Protein AF-T1G377-F1 (afdb_monomer_lite)

InterPro domains:
  IPR001849 Pleckstrin homology domain [PF00169] (5-106)
  IPR001849 Pleckstrin homology domain [PS50003] (3-108)
  IPR001849 Pleckstrin homology domain [SM00233] (4-110)
  IPR002404 IRS-type PTB domain [PF02174] (134-214)
  IPR002404 IRS-type PTB domain [PS51064] (118-221)
  IPR002404 IRS-type PTB domain [SM00310] (121-216)
  IPR011993 PH-like domain superfamily [G3DSA:2.30.29.30] (1-105)
  IPR011993 PH-like domain superfamily [G3DSA:2.30.29.30] (110-243)
  IPR050996 Docking Protein Family (DOK) [PTHR21258] (7-215)

Radius of gyration: 27.52 Å; chains: 1; bounding box: 54×92×58 Å

Foldseek 3Di:
DFQWQDKDWWWFQDPVPRDTAIWIWTFGADDPVHHGWIWTGRYDVCVVVVHDTDIDHQQQWQEKDADDVVVPPQKIKTDRDPVDIGMIHDDDVVVSVVVLVSSLVRHDDVCVVRHVQDDDDVQKFWWFWDDDPLFPDTGIWIWGDDLFKIFTAHPVRHTRFIATLVQWPDWDDDDQKTKTFGDCPGPSGTDMIIIGHPCNVVNVVRSVVSVVVVVVVVVVVVVVVVVPPVVVPPVVVVVVPPPPPPDDDD

Sequence (250 aa):
MSDIVKQGYVKFQSKNLGIWKKRWLVLKMHSRRGPVRLEKYSDEVASLSSGKYRMIDLSKVENIYRLPDFEKKCAIHITVDCMQSVQFSVDSELECENWLKMIQGEIQGALINRVCVNIYSPDSFNVYLTKHPKLPTHGECTMEITDTEIRLLNHRDQEIVFWPINKLRKYGVERNMFTIEAGRSCVTGEGTFVFESEASDDIYSRVNNVIKSQALAKRNEVSLGVCNREFCHVLHILLCFVDHILVVVW

pLDDT: mean 80.03, std 18.46, range [36.97, 97.94]

Organism: Helobdella robusta (NCBI:txid6412)

Secondary structure (DSSP, 8-state):
---EEEEEEEEEE-TTT--EEEEEEEEE-SBTTBSSEEEEESSHHHHHTT---EEEE-TT--EEEEPPHHHHTTEEEEEEETTEEEEEE-SSHHHHHHHHHHHHHHS-TTTHHHHTTSS--TTEEEEEEPP-TTSS--EEEEEEE-SSEEEEE-TTS-EEEEEEGGGEEEEEEETTEEEEEE-TTSTT-SEEEEEE-TTHHHHHHHHHHHHHHHHHHHHHHHHHHHTTTSSTTTHHHHSSSSTTS-----

Structure (mmCIF, N/CA/C/O backbone):
data_AF-T1G377-F1
#
_entry.id   AF-T1G377-F1
#
loop_
_atom_site.group_PDB
_atom_site.id
_atom_site.type_symbol
_atom_site.label_atom_id
_atom_site.label_alt_id
_atom_site.label_comp_id
_atom_site.label_asym_id
_atom_site.label_entity_id
_atom_site.label_seq_id
_atom_site.pdbx_PDB_ins_code
_atom_site.Cartn_x
_atom_site.Cartn_y
_atom_site.Cartn_z
_atom_site.occupancy
_atom_site.B_iso_or_equiv
_atom_site.auth_seq_id
_atom_site.auth_comp_id
_atom_site.auth_asym_id
_atom_site.auth_atom_id
_atom_site.pdbx_PDB_model_num
ATOM 1 N N . MET A 1 1 ? 10.274 17.869 -27.637 1.00 59.34 1 MET A N 1
ATOM 2 C CA . MET A 1 1 ? 10.448 17.594 -26.195 1.00 59.34 1 MET A CA 1
ATOM 3 C C . MET A 1 1 ? 10.436 16.091 -25.990 1.00 59.34 1 MET A C 1
ATOM 5 O O . MET A 1 1 ? 9.686 15.415 -26.689 1.00 59.34 1 MET A O 1
ATOM 9 N N . SER A 1 2 ? 11.321 15.576 -25.138 1.00 83.69 2 SER A N 1
ATOM 10 C CA . SER A 1 2 ? 11.340 14.151 -24.785 1.00 83.69 2 SER A CA 1
ATOM 11 C C . SER A 1 2 ? 10.084 13.807 -23.985 1.00 83.69 2 SER A C 1
ATOM 13 O O . SER A 1 2 ? 9.673 14.612 -23.157 1.00 83.69 2 SER A O 1
ATOM 15 N N . ASP A 1 3 ? 9.479 12.644 -24.234 1.00 91.88 3 ASP A N 1
ATOM 16 C CA . ASP A 1 3 ? 8.371 12.108 -23.433 1.00 91.88 3 ASP A CA 1
ATOM 17 C C . ASP A 1 3 ? 8.855 11.225 -22.272 1.00 91.88 3 ASP A C 1
ATOM 19 O O . ASP A 1 3 ? 8.045 10.590 -21.611 1.00 91.88 3 ASP A O 1
ATOM 23 N N . ILE A 1 4 ? 10.166 11.172 -22.020 1.00 94.50 4 ILE A N 1
ATOM 24 C CA . ILE A 1 4 ? 10.769 10.380 -20.942 1.00 94.50 4 ILE A CA 1
ATOM 25 C C . ILE A 1 4 ? 10.677 11.139 -19.617 1.00 94.50 4 ILE A C 1
ATOM 27 O O . ILE A 1 4 ? 11.159 12.264 -19.512 1.00 94.50 4 ILE A O 1
ATOM 31 N N . VAL A 1 5 ? 10.115 10.476 -18.608 1.00 94.19 5 VAL A N 1
ATOM 32 C CA . VAL A 1 5 ? 9.927 10.989 -17.241 1.00 94.19 5 VAL A CA 1
ATOM 33 C C . VAL A 1 5 ? 11.010 10.452 -16.306 1.00 94.19 5 VAL A C 1
ATOM 35 O O . VAL A 1 5 ? 11.633 11.203 -15.561 1.00 94.19 5 VAL A O 1
ATOM 38 N N . LYS A 1 6 ? 11.272 9.141 -16.366 1.00 95.44 6 LYS A N 1
ATOM 39 C CA . LYS A 1 6 ? 12.340 8.475 -15.608 1.00 95.44 6 LYS A CA 1
ATOM 40 C C . LYS A 1 6 ? 12.855 7.278 -16.390 1.00 95.44 6 LYS A C 1
ATOM 42 O O . LYS A 1 6 ? 12.100 6.618 -17.098 1.00 95.44 6 LYS A O 1
ATOM 47 N N . GLN A 1 7 ? 14.136 6.973 -16.246 1.00 97.00 7 GLN A N 1
ATOM 48 C CA . GLN A 1 7 ? 14.727 5.760 -16.794 1.00 97.00 7 GLN A CA 1
ATOM 49 C C . GLN A 1 7 ? 15.842 5.249 -15.893 1.00 97.00 7 GLN A C 1
ATOM 51 O O . GLN A 1 7 ? 16.450 6.023 -15.155 1.00 97.00 7 GLN A O 1
ATOM 56 N N . GLY A 1 8 ? 16.097 3.947 -15.940 1.00 97.06 8 GLY A N 1
ATOM 57 C CA . GLY A 1 8 ? 17.166 3.347 -15.159 1.00 97.06 8 GLY A CA 1
ATOM 58 C C . GLY A 1 8 ? 17.139 1.829 -15.168 1.00 97.06 8 GLY A C 1
ATOM 59 O O . GLY A 1 8 ? 16.226 1.187 -15.698 1.00 97.06 8 GLY A O 1
ATOM 60 N N . TYR A 1 9 ? 18.162 1.247 -14.550 1.00 97.50 9 TYR A N 1
ATOM 61 C CA . TYR A 1 9 ? 18.224 -0.191 -14.363 1.00 97.50 9 TYR A CA 1
ATOM 62 C C . TYR A 1 9 ? 17.328 -0.649 -13.217 1.00 97.50 9 TYR A C 1
ATOM 64 O O . TYR A 1 9 ? 17.387 -0.127 -12.110 1.00 97.50 9 TYR A O 1
ATOM 72 N N . VAL A 1 10 ? 16.564 -1.703 -13.485 1.00 97.12 10 VAL A N 1
ATOM 73 C CA . VAL A 1 10 ? 15.760 -2.429 -12.498 1.00 97.12 10 VAL A CA 1
ATOM 74 C C . VAL A 1 10 ? 15.925 -3.931 -12.720 1.00 97.12 10 VAL A C 1
ATOM 76 O O . VAL A 1 10 ? 16.482 -4.373 -13.731 1.00 97.12 10 VAL A O 1
ATOM 79 N N . LYS A 1 11 ? 15.431 -4.757 -11.801 1.00 95.56 11 LYS A N 1
ATOM 80 C CA . LYS A 1 11 ? 15.456 -6.218 -11.929 1.00 95.56 11 LYS A CA 1
ATOM 81 C C . LYS A 1 11 ? 14.040 -6.740 -12.102 1.00 95.56 11 LYS A C 1
ATOM 83 O O . LYS A 1 11 ? 13.153 -6.403 -11.334 1.00 95.56 11 LYS A O 1
ATOM 88 N N . PHE A 1 12 ? 13.840 -7.611 -13.082 1.00 93.56 12 PHE A N 1
ATOM 89 C CA . PHE A 1 12 ? 12.579 -8.327 -13.272 1.00 93.56 12 PHE A CA 1
ATOM 90 C C . PHE A 1 12 ? 12.783 -9.813 -13.044 1.00 93.56 12 PHE A C 1
ATOM 92 O O . PHE A 1 12 ? 13.764 -10.378 -13.536 1.00 93.56 12 PHE A O 1
ATOM 99 N N . GLN A 1 13 ? 11.819 -10.461 -12.403 1.00 86.75 13 GLN A N 1
ATOM 100 C CA . GLN A 1 13 ? 11.817 -11.910 -12.299 1.00 86.75 13 GLN A CA 1
ATOM 101 C C . GLN A 1 13 ? 11.459 -12.554 -13.645 1.00 86.75 13 GLN A C 1
ATOM 103 O O . GLN A 1 13 ? 10.534 -12.140 -14.351 1.00 86.75 13 GLN A O 1
ATOM 108 N N . SER A 1 14 ? 12.228 -13.562 -14.041 1.00 79.00 14 SER A N 1
ATOM 109 C CA . SER A 1 14 ? 11.916 -14.390 -15.200 1.00 79.00 14 SER A CA 1
ATOM 110 C C . SER A 1 14 ? 10.804 -15.373 -14.845 1.00 79.00 14 SER A C 1
ATOM 112 O O . SER A 1 14 ? 10.988 -16.187 -13.949 1.00 79.00 14 SER A O 1
ATOM 114 N N . LYS A 1 15 ? 9.694 -15.358 -15.595 1.00 69.94 15 LYS A N 1
ATOM 115 C CA . LYS A 1 15 ? 8.584 -16.308 -15.395 1.00 69.94 15 LYS A CA 1
ATOM 116 C C . LYS A 1 15 ? 9.008 -17.775 -15.545 1.00 69.94 15 LYS A C 1
ATOM 118 O O . LYS A 1 15 ? 8.478 -18.629 -14.857 1.00 69.94 15 LYS A O 1
ATOM 123 N N . ASN A 1 16 ? 9.982 -18.050 -16.415 1.00 67.50 16 ASN A N 1
ATOM 124 C CA . ASN A 1 16 ? 10.391 -19.422 -16.737 1.00 67.50 16 ASN A CA 1
ATOM 125 C C . ASN A 1 16 ? 11.501 -19.946 -15.821 1.00 67.50 16 ASN A C 1
ATOM 127 O O . ASN A 1 16 ? 11.658 -21.150 -15.685 1.00 67.50 16 ASN A O 1
ATOM 131 N N . LEU A 1 17 ? 12.317 -19.049 -15.257 1.00 72.00 17 LEU A N 1
ATOM 132 C CA . LEU A 1 17 ? 13.528 -19.425 -14.520 1.00 72.00 17 LEU A CA 1
ATOM 133 C C . LEU A 1 17 ? 13.499 -18.995 -13.050 1.00 72.00 17 LEU A C 1
ATOM 135 O O . LEU A 1 17 ? 14.415 -19.332 -12.316 1.00 72.00 17 LEU A O 1
ATOM 139 N N . GLY A 1 18 ? 12.544 -18.162 -12.627 1.00 73.94 18 GLY A N 1
ATOM 140 C CA . GLY A 1 18 ? 12.503 -17.578 -11.278 1.00 73.94 18 GLY A CA 1
ATOM 141 C C . GLY A 1 18 ? 13.632 -16.582 -10.966 1.00 73.94 18 GLY A C 1
ATOM 142 O O . GLY A 1 18 ? 13.601 -15.919 -9.932 1.00 73.94 18 GLY A O 1
ATOM 143 N N . ILE A 1 19 ? 14.613 -16.428 -11.863 1.00 83.44 19 ILE A N 1
ATOM 144 C CA . ILE A 1 19 ? 15.794 -15.578 -11.676 1.00 83.44 19 ILE A CA 1
ATOM 145 C C . ILE A 1 19 ? 15.467 -14.111 -11.961 1.00 83.44 19 ILE A C 1
ATOM 147 O O . ILE A 1 19 ? 14.854 -13.774 -12.979 1.00 83.44 19 ILE A O 1
ATOM 151 N N . TRP A 1 20 ? 15.971 -13.229 -11.101 1.00 86.81 20 TRP A N 1
ATOM 152 C CA . TRP A 1 20 ? 15.923 -11.781 -11.267 1.00 86.81 20 TRP A CA 1
ATOM 153 C C . TRP A 1 20 ? 16.990 -11.307 -12.253 1.00 86.81 20 TRP A C 1
ATOM 155 O O . TRP A 1 20 ? 18.186 -11.460 -12.017 1.00 86.81 20 TRP A O 1
ATOM 165 N N . LYS A 1 21 ? 16.566 -10.713 -13.370 1.00 92.19 21 LYS A N 1
ATOM 166 C CA . LYS A 1 21 ? 17.460 -10.210 -14.420 1.00 92.19 21 LYS A CA 1
ATOM 167 C C . LYS A 1 21 ? 17.397 -8.692 -14.511 1.00 92.19 21 LYS A C 1
ATOM 169 O O . LYS A 1 21 ? 16.309 -8.120 -14.590 1.00 92.19 21 LYS A O 1
ATOM 174 N N . LYS A 1 22 ? 18.575 -8.066 -14.560 1.00 95.25 22 LYS A N 1
ATOM 175 C CA . LYS A 1 22 ? 18.747 -6.625 -14.772 1.00 95.25 22 LYS A CA 1
ATOM 176 C C . LYS A 1 22 ? 18.246 -6.232 -16.167 1.00 95.25 22 LYS A C 1
ATOM 178 O O . LYS A 1 22 ? 18.527 -6.931 -17.142 1.00 95.25 22 LYS A O 1
ATOM 183 N N . ARG A 1 23 ? 17.450 -5.171 -16.250 1.00 96.31 23 ARG A N 1
ATOM 184 C CA . ARG A 1 23 ? 16.818 -4.648 -17.470 1.00 96.31 23 ARG A CA 1
ATOM 185 C C . ARG A 1 23 ? 16.744 -3.131 -17.386 1.00 96.31 23 ARG A C 1
ATOM 187 O O . ARG A 1 23 ? 16.692 -2.590 -16.284 1.00 96.31 23 ARG A O 1
ATOM 194 N N . TRP A 1 24 ? 16.721 -2.474 -18.537 1.00 97.31 24 TRP A N 1
ATOM 195 C CA . TRP A 1 24 ? 16.529 -1.030 -18.608 1.00 97.31 24 TRP A CA 1
ATOM 196 C C . TRP A 1 24 ? 15.041 -0.717 -18.728 1.00 97.31 24 TRP A C 1
ATOM 198 O O . TRP A 1 24 ? 14.357 -1.257 -19.602 1.00 97.31 24 TRP A O 1
ATOM 208 N N . LEU A 1 25 ? 14.531 0.096 -17.811 1.00 97.69 25 LEU A N 1
ATOM 209 C CA . LEU A 1 25 ? 13.131 0.494 -17.756 1.00 97.69 25 LEU A CA 1
ATOM 210 C C . LEU A 1 25 ? 13.026 1.987 -18.040 1.00 97.69 25 LEU A C 1
ATOM 212 O O . LEU A 1 25 ? 13.795 2.771 -17.487 1.00 97.69 25 LEU A O 1
ATOM 216 N N . VAL A 1 26 ? 12.067 2.370 -18.877 1.00 97.12 26 VAL A N 1
ATOM 217 C CA . VAL A 1 26 ? 11.798 3.766 -19.235 1.00 97.12 26 VAL A CA 1
ATOM 218 C C . VAL A 1 26 ? 10.329 4.066 -18.964 1.00 97.12 26 VAL A C 1
ATOM 220 O O . VAL A 1 26 ? 9.455 3.432 -19.547 1.00 97.12 26 VAL A O 1
ATOM 223 N N . LEU A 1 27 ? 10.059 5.032 -18.091 1.00 95.94 27 LEU A N 1
ATOM 224 C CA . LEU A 1 27 ? 8.744 5.630 -17.884 1.00 95.94 27 LEU A CA 1
ATOM 225 C C . LEU A 1 27 ? 8.569 6.797 -18.848 1.00 95.94 27 LEU A C 1
ATOM 227 O O . LEU A 1 27 ? 9.402 7.709 -18.882 1.00 95.94 27 LEU A O 1
ATOM 231 N N . LYS A 1 28 ? 7.473 6.772 -19.603 1.00 94.31 28 LYS A N 1
ATOM 232 C CA . LYS A 1 28 ? 7.095 7.850 -20.512 1.00 94.31 28 LYS A CA 1
ATOM 233 C C . LYS A 1 28 ? 5.743 8.436 -20.147 1.00 94.31 28 LYS A C 1
ATOM 235 O O . LYS A 1 28 ? 4.817 7.682 -19.851 1.00 94.31 28 LYS A O 1
ATOM 240 N N . MET A 1 29 ? 5.653 9.760 -20.224 1.00 91.19 29 MET A N 1
ATOM 241 C CA . MET A 1 29 ? 4.411 10.513 -20.067 1.00 91.19 29 MET A CA 1
ATOM 242 C C . MET A 1 29 ? 3.522 10.375 -21.300 1.00 91.19 29 MET A C 1
ATOM 244 O O . MET A 1 29 ? 3.965 9.957 -22.378 1.00 91.19 29 MET A O 1
ATOM 248 N N . HIS A 1 30 ? 2.260 10.776 -21.149 1.00 89.38 30 HIS A N 1
ATOM 249 C CA . HIS A 1 30 ? 1.349 10.892 -22.277 1.00 89.38 30 HIS A CA 1
ATOM 250 C C . HIS A 1 30 ? 1.926 11.851 -23.324 1.00 89.38 30 HIS A C 1
ATOM 252 O O . HIS A 1 30 ? 2.303 12.985 -23.026 1.00 89.38 30 HIS A O 1
ATOM 258 N N . SER A 1 31 ? 1.998 11.401 -24.573 1.00 90.62 31 SER A N 1
ATOM 259 C CA . SER A 1 31 ? 2.537 12.193 -25.672 1.00 90.62 31 SER A CA 1
ATOM 260 C C . SER A 1 31 ? 1.893 11.797 -26.998 1.00 90.62 31 SER A C 1
ATOM 262 O O . SER A 1 31 ? 1.154 10.821 -27.101 1.00 90.62 31 SER A O 1
ATOM 264 N N . ARG A 1 32 ? 2.241 12.505 -28.079 1.00 88.81 32 ARG A N 1
ATOM 265 C CA . ARG A 1 32 ? 1.825 12.117 -29.441 1.00 88.81 32 ARG A CA 1
ATOM 266 C C . ARG A 1 32 ? 2.319 10.725 -29.856 1.00 88.81 32 ARG A C 1
ATOM 268 O O . ARG A 1 32 ? 1.814 10.172 -30.824 1.00 88.81 32 ARG A O 1
ATOM 275 N N . ARG A 1 33 ? 3.327 10.181 -29.165 1.00 88.25 33 ARG A N 1
ATOM 276 C CA . ARG A 1 33 ? 3.892 8.849 -29.426 1.00 88.25 33 ARG A CA 1
ATOM 277 C C . ARG A 1 33 ? 3.161 7.738 -28.675 1.00 88.25 33 ARG A C 1
ATOM 279 O O . ARG A 1 33 ? 3.475 6.574 -28.899 1.00 88.25 33 ARG A O 1
ATOM 286 N N . GLY A 1 34 ? 2.225 8.078 -27.789 1.00 89.94 34 GLY A N 1
ATOM 287 C CA . GLY A 1 34 ? 1.409 7.100 -27.083 1.00 89.94 34 GLY A CA 1
ATOM 288 C C . GLY A 1 34 ? 1.034 7.505 -25.657 1.00 89.94 34 GLY A C 1
ATOM 289 O O . GLY A 1 34 ? 1.402 8.586 -25.188 1.00 89.94 34 GLY A O 1
ATOM 290 N N . PRO A 1 35 ? 0.320 6.613 -24.953 1.00 90.94 35 PRO A N 1
ATOM 291 C CA . PRO A 1 35 ? -0.110 6.832 -23.578 1.00 90.94 35 PRO A CA 1
ATOM 292 C C . PRO A 1 35 ? 1.055 6.824 -22.582 1.00 90.94 35 PRO A C 1
ATOM 294 O O . PRO A 1 35 ? 2.193 6.489 -22.937 1.00 90.94 35 PRO A O 1
ATOM 297 N N . VAL A 1 36 ? 0.735 7.134 -21.321 1.00 91.56 36 VAL A N 1
ATOM 298 C CA . VAL A 1 36 ? 1.630 6.890 -20.184 1.00 91.56 36 VAL A CA 1
ATOM 299 C C . VAL A 1 36 ? 1.967 5.402 -20.147 1.00 91.56 36 VAL A C 1
ATOM 301 O O . VAL A 1 36 ? 1.073 4.555 -20.176 1.00 91.56 36 VAL A O 1
ATOM 304 N N . ARG A 1 37 ? 3.256 5.060 -20.136 1.00 93.50 37 ARG A N 1
ATOM 305 C CA . ARG A 1 37 ? 3.690 3.664 -20.292 1.00 93.50 37 ARG A CA 1
ATOM 306 C C . ARG A 1 37 ? 5.069 3.405 -19.712 1.00 93.50 37 ARG A C 1
ATOM 308 O O . ARG A 1 37 ? 5.917 4.298 -19.678 1.00 93.50 37 ARG A O 1
ATOM 315 N N . LEU A 1 38 ? 5.312 2.147 -19.353 1.00 95.44 38 LEU A N 1
ATOM 316 C CA . LEU A 1 38 ? 6.654 1.626 -19.105 1.00 95.44 38 LEU A CA 1
ATOM 317 C C . LEU A 1 38 ? 7.142 0.842 -20.324 1.00 95.44 38 LEU A C 1
ATOM 319 O O . LEU A 1 38 ? 6.469 -0.064 -20.821 1.00 95.44 38 LEU A O 1
ATOM 323 N N . GLU A 1 39 ? 8.347 1.153 -20.778 1.00 95.81 39 GLU A N 1
ATOM 324 C CA . GLU A 1 39 ? 9.044 0.433 -21.838 1.00 95.81 39 GLU A CA 1
ATOM 325 C C . GLU A 1 39 ? 10.217 -0.341 -21.229 1.00 95.81 39 GLU A C 1
ATOM 327 O O . GLU A 1 39 ? 11.131 0.234 -20.635 1.00 95.81 39 GLU A O 1
ATOM 332 N N . LYS A 1 40 ? 10.182 -1.670 -21.355 1.00 95.50 40 LYS A N 1
ATOM 333 C CA . LYS A 1 40 ? 11.209 -2.574 -20.829 1.00 95.50 40 LYS A CA 1
ATOM 334 C C . LYS A 1 40 ? 12.126 -3.060 -21.948 1.00 95.50 40 LYS A C 1
ATOM 336 O O . LYS A 1 40 ? 11.704 -3.864 -22.785 1.00 95.50 40 LYS A O 1
ATOM 341 N N . TYR A 1 41 ? 13.386 -2.653 -21.881 1.00 96.00 41 TYR A N 1
ATOM 342 C CA . TYR A 1 41 ? 14.461 -3.020 -22.801 1.00 96.00 41 TYR A CA 1
ATOM 343 C C . TYR A 1 41 ? 15.394 -4.072 -22.182 1.00 96.00 41 TYR A C 1
ATOM 345 O O . TYR A 1 41 ? 15.377 -4.314 -20.968 1.00 96.00 41 TYR A O 1
ATOM 353 N N . SER A 1 42 ? 16.213 -4.731 -23.009 1.00 93.69 42 SER A N 1
ATOM 354 C CA . SER A 1 42 ? 17.272 -5.629 -22.521 1.00 93.69 42 SER A CA 1
ATOM 355 C C . SER A 1 42 ? 18.305 -4.872 -21.684 1.00 93.69 42 SER A C 1
ATOM 357 O O . SER A 1 42 ? 18.687 -5.350 -20.615 1.00 93.69 42 SER A O 1
ATOM 359 N N . ASP A 1 43 ? 18.680 -3.684 -22.148 1.00 94.88 43 ASP A N 1
ATOM 360 C CA . ASP A 1 43 ? 19.740 -2.818 -21.640 1.00 94.88 43 ASP A CA 1
ATOM 361 C C . ASP A 1 43 ? 19.538 -1.380 -22.160 1.00 94.88 43 ASP A C 1
ATOM 363 O O . ASP A 1 43 ? 18.593 -1.091 -22.900 1.00 94.88 43 ASP A O 1
ATOM 367 N N . GLU A 1 44 ? 20.408 -0.470 -21.730 1.00 95.94 44 GLU A N 1
ATOM 368 C CA . GLU A 1 44 ? 20.363 0.948 -22.093 1.00 95.94 44 GLU A CA 1
ATOM 369 C C . GLU A 1 44 ? 20.626 1.189 -23.588 1.00 95.94 44 GLU A C 1
ATOM 371 O O . GLU A 1 44 ? 19.931 1.992 -24.214 1.00 95.94 44 GLU A O 1
ATOM 376 N N . VAL A 1 45 ? 21.557 0.448 -24.197 1.00 93.56 45 VAL A N 1
ATOM 377 C CA . VAL A 1 45 ? 21.922 0.596 -25.618 1.00 93.56 45 VAL A CA 1
ATOM 378 C C . VAL A 1 45 ? 20.737 0.250 -26.521 1.00 93.56 45 VAL A C 1
ATOM 380 O O . VAL A 1 45 ? 20.453 0.955 -27.495 1.00 93.56 45 VAL A O 1
ATOM 383 N N . ALA A 1 46 ? 19.984 -0.790 -26.164 1.00 92.38 46 ALA A N 1
ATOM 384 C CA . ALA A 1 46 ? 18.745 -1.157 -26.838 1.00 92.38 46 ALA A CA 1
ATOM 385 C C . ALA A 1 46 ? 17.684 -0.046 -26.759 1.00 92.38 46 ALA A C 1
ATOM 387 O O . ALA A 1 46 ? 16.897 0.103 -27.689 1.00 92.38 46 ALA A O 1
ATOM 388 N N . SER A 1 47 ? 17.664 0.759 -25.692 1.00 91.00 47 SER A N 1
ATOM 389 C CA . SER A 1 47 ? 16.725 1.885 -25.582 1.00 91.00 47 SER A CA 1
ATOM 390 C C . SER A 1 47 ? 17.099 3.062 -26.486 1.00 91.00 47 SER A C 1
ATOM 392 O O . SER A 1 47 ? 16.226 3.666 -27.108 1.00 91.00 47 SER A O 1
ATOM 394 N N . LEU A 1 48 ? 18.398 3.337 -26.633 1.00 88.81 48 LEU A N 1
ATOM 395 C CA . LEU A 1 48 ? 18.916 4.424 -27.470 1.00 88.81 48 LEU A CA 1
ATOM 396 C C . LEU A 1 48 ? 18.761 4.126 -28.965 1.00 88.81 48 LEU A C 1
ATOM 398 O O . LEU A 1 48 ? 18.469 5.017 -29.758 1.00 88.81 48 LEU A O 1
ATOM 402 N N . SER A 1 49 ? 18.914 2.858 -29.343 1.00 88.19 49 SER A N 1
ATOM 403 C CA . SER A 1 49 ? 18.779 2.383 -30.725 1.00 88.19 49 SER A CA 1
ATOM 404 C C . SER A 1 49 ? 17.330 2.127 -31.159 1.00 88.19 49 SER A C 1
ATOM 406 O O . SER A 1 49 ? 17.106 1.621 -32.255 1.00 88.19 49 SER A O 1
ATOM 408 N N . SER A 1 50 ? 16.334 2.474 -30.329 1.00 78.69 50 SER A N 1
ATOM 409 C CA . SER A 1 50 ? 14.919 2.127 -30.561 1.00 78.69 50 SER A CA 1
ATOM 410 C C . SER A 1 50 ? 14.705 0.622 -30.796 1.00 78.69 50 SER A C 1
ATOM 412 O O . SER A 1 50 ? 13.881 0.210 -31.613 1.00 78.69 50 SER A O 1
ATOM 414 N N . GLY A 1 51 ? 15.471 -0.209 -30.085 1.00 79.19 51 GLY A N 1
ATOM 415 C CA . GLY A 1 51 ? 15.391 -1.662 -30.142 1.00 79.19 51 GLY A CA 1
ATOM 416 C C . GLY A 1 51 ? 14.058 -2.213 -29.625 1.00 79.19 51 GLY A C 1
ATOM 417 O O . GLY A 1 51 ? 13.213 -1.501 -29.082 1.00 79.19 51 GLY A O 1
ATOM 418 N N . LYS A 1 52 ? 13.854 -3.527 -29.779 1.00 89.12 52 LYS A N 1
ATOM 419 C CA . LYS A 1 52 ? 12.619 -4.196 -29.343 1.00 89.12 52 LYS A CA 1
ATOM 420 C C . LYS A 1 52 ? 12.441 -4.080 -27.825 1.00 89.12 52 LYS A C 1
ATOM 422 O O . LYS A 1 52 ? 13.302 -4.509 -27.059 1.00 89.12 52 LYS A O 1
ATOM 427 N N . TYR A 1 53 ? 11.276 -3.602 -27.400 1.00 92.06 53 TYR A N 1
ATOM 428 C CA . TYR A 1 53 ? 10.890 -3.518 -25.993 1.00 92.06 53 TYR A CA 1
ATOM 429 C C . TYR A 1 53 ? 9.552 -4.204 -25.729 1.00 92.06 53 TYR A C 1
ATOM 431 O O . TYR A 1 53 ? 8.766 -4.470 -26.639 1.00 92.06 53 TYR A O 1
ATOM 439 N N . ARG A 1 54 ? 9.289 -4.493 -24.452 1.00 91.75 54 ARG A N 1
ATOM 440 C CA . ARG A 1 54 ? 7.948 -4.846 -23.974 1.00 91.75 54 ARG A CA 1
ATOM 441 C C . ARG A 1 54 ? 7.289 -3.599 -23.397 1.00 91.75 54 ARG A C 1
ATOM 443 O O . ARG A 1 54 ? 7.846 -2.998 -22.480 1.00 91.75 54 ARG A O 1
ATOM 450 N N . MET A 1 55 ? 6.119 -3.244 -23.918 1.00 92.00 55 MET A N 1
ATOM 451 C CA . MET A 1 55 ? 5.299 -2.145 -23.410 1.00 92.00 55 MET A CA 1
ATOM 452 C C . MET A 1 55 ? 4.402 -2.627 -22.265 1.00 92.00 55 MET A C 1
ATOM 454 O O . MET A 1 55 ? 3.854 -3.730 -22.319 1.00 92.00 55 MET A O 1
ATOM 458 N N . ILE A 1 56 ? 4.249 -1.790 -21.246 1.00 91.12 56 ILE A N 1
ATOM 459 C CA . ILE A 1 56 ? 3.229 -1.899 -20.204 1.00 91.12 56 ILE A CA 1
ATOM 460 C C . ILE A 1 56 ? 2.457 -0.580 -20.242 1.00 91.12 56 ILE A C 1
ATOM 462 O O . ILE A 1 56 ? 3.014 0.466 -19.909 1.00 91.12 56 ILE A O 1
ATOM 466 N N . ASP A 1 57 ? 1.215 -0.632 -20.711 1.00 89.88 57 ASP A N 1
ATOM 467 C CA . ASP A 1 57 ? 0.333 0.533 -20.774 1.00 89.88 57 ASP A CA 1
ATOM 468 C C . ASP A 1 57 ? -0.151 0.880 -19.363 1.00 89.88 57 ASP A C 1
ATOM 470 O O . ASP A 1 57 ? -0.756 0.042 -18.697 1.00 89.88 57 ASP A O 1
ATOM 474 N N . LEU A 1 58 ? 0.146 2.093 -18.894 1.00 88.56 58 LEU A N 1
ATOM 475 C CA . LEU A 1 58 ? -0.243 2.534 -17.556 1.00 88.56 58 LEU A CA 1
ATOM 476 C C . LEU A 1 58 ? -1.612 3.233 -17.532 1.00 88.56 58 LEU A C 1
ATOM 478 O O . LEU A 1 58 ? -2.087 3.593 -16.460 1.00 88.56 58 LEU A O 1
ATOM 482 N N . SER A 1 59 ? -2.283 3.387 -18.679 1.00 82.62 59 SER A N 1
ATOM 483 C CA . SER A 1 59 ? -3.591 4.062 -18.765 1.00 82.62 59 SER A CA 1
ATOM 484 C C . SER A 1 59 ? -4.715 3.319 -18.043 1.00 82.62 59 SER A C 1
ATOM 486 O O . SER A 1 59 ? -5.753 3.911 -17.761 1.00 82.62 59 SER A O 1
ATOM 488 N N . LYS A 1 60 ? -4.537 2.018 -17.789 1.00 77.62 60 LYS A N 1
ATOM 489 C CA . LYS A 1 60 ? -5.553 1.152 -17.177 1.00 77.62 60 LYS A CA 1
ATOM 490 C C . LYS A 1 60 ? -5.249 0.755 -15.740 1.00 77.62 60 LYS A C 1
ATOM 492 O O . LYS A 1 60 ? -6.072 0.069 -15.156 1.00 77.62 60 LYS A O 1
ATOM 497 N N . VAL A 1 61 ? -4.114 1.199 -15.191 1.00 82.44 61 VAL A N 1
ATOM 498 C CA . VAL A 1 61 ? -3.611 0.755 -13.885 1.00 82.44 61 VAL A CA 1
ATOM 499 C C . VAL A 1 61 ? -4.703 0.753 -12.829 1.00 82.44 61 VAL A C 1
ATOM 501 O O . VAL A 1 61 ? -5.309 1.780 -12.541 1.00 82.44 61 VAL A O 1
ATOM 504 N N . GLU A 1 62 ? -4.913 -0.419 -12.243 1.00 76.75 62 GLU A N 1
ATOM 505 C CA . GLU A 1 62 ? -5.837 -0.619 -11.137 1.00 76.75 62 GLU A CA 1
ATOM 506 C C . GLU A 1 62 ? -5.142 -0.318 -9.807 1.00 76.75 62 GLU A C 1
ATOM 508 O O . GLU A 1 62 ? -5.722 0.352 -8.954 1.00 76.75 62 GLU A O 1
ATOM 513 N N . ASN A 1 63 ? -3.895 -0.781 -9.641 1.00 73.44 63 ASN A N 1
ATOM 514 C CA . ASN A 1 63 ? -3.133 -0.601 -8.407 1.00 73.44 63 ASN A CA 1
ATOM 515 C C . ASN A 1 63 ? -1.610 -0.547 -8.649 1.00 73.44 63 ASN A C 1
ATOM 517 O O . ASN A 1 63 ? -1.094 -1.196 -9.560 1.00 73.44 63 ASN A O 1
ATOM 521 N N . ILE A 1 64 ? -0.871 0.190 -7.816 1.00 81.81 64 ILE A N 1
ATOM 522 C CA . ILE A 1 64 ? 0.597 0.139 -7.740 1.00 81.81 64 ILE A CA 1
ATOM 523 C C . ILE A 1 64 ? 1.051 0.328 -6.298 1.00 81.81 64 ILE A C 1
ATOM 525 O O . ILE A 1 64 ? 0.712 1.314 -5.655 1.00 81.81 64 ILE A O 1
ATOM 529 N N . TYR A 1 65 ? 1.875 -0.598 -5.820 1.00 72.75 65 TYR A N 1
ATOM 530 C CA . TYR A 1 65 ? 2.332 -0.640 -4.438 1.00 72.75 65 TYR A CA 1
ATOM 531 C C . TYR A 1 65 ? 3.763 -1.180 -4.356 1.00 72.75 65 TYR A C 1
ATOM 533 O O . TYR A 1 65 ? 4.260 -1.853 -5.265 1.00 72.75 65 TYR A O 1
ATOM 541 N N . ARG A 1 66 ? 4.463 -0.857 -3.265 1.00 78.69 66 ARG A N 1
ATOM 542 C CA . ARG A 1 66 ? 5.713 -1.544 -2.901 1.00 78.69 66 ARG A CA 1
ATOM 543 C C . ARG A 1 66 ? 5.375 -2.994 -2.544 1.00 78.69 66 ARG A C 1
ATOM 545 O O . ARG A 1 66 ? 4.262 -3.240 -2.136 1.00 78.69 66 ARG A O 1
ATOM 552 N N . LEU A 1 67 ? 6.272 -3.956 -2.702 1.00 73.44 67 LEU A N 1
ATOM 553 C CA . LEU A 1 67 ? 6.071 -5.314 -2.191 1.00 73.44 67 LEU A CA 1
ATOM 554 C C . LEU A 1 67 ? 6.669 -5.471 -0.796 1.00 73.44 67 LEU A C 1
ATOM 556 O O . LEU A 1 67 ? 7.637 -4.771 -0.476 1.00 73.44 67 LEU A O 1
ATOM 560 N N . PRO A 1 68 ? 6.160 -6.426 -0.001 1.00 63.91 68 PRO A N 1
ATOM 561 C CA . PRO A 1 68 ? 6.732 -6.709 1.298 1.00 63.91 68 PRO A CA 1
ATOM 562 C C . PRO A 1 68 ? 8.198 -7.093 1.190 1.00 63.91 68 PRO A C 1
ATOM 564 O O . PRO A 1 68 ? 8.595 -7.870 0.317 1.00 63.91 68 PRO A O 1
ATOM 567 N N . ASP A 1 69 ? 9.000 -6.603 2.131 1.00 68.69 69 ASP A N 1
ATOM 568 C CA . ASP A 1 69 ? 10.430 -6.897 2.165 1.00 68.69 69 ASP A CA 1
ATOM 569 C C . ASP A 1 69 ? 10.708 -8.406 2.314 1.00 68.69 69 ASP A C 1
ATOM 571 O O . ASP A 1 69 ? 11.699 -8.894 1.763 1.00 68.69 69 ASP A O 1
ATOM 575 N N . PHE A 1 70 ? 9.805 -9.151 2.972 1.00 63.47 70 PHE A N 1
ATOM 576 C CA . PHE A 1 70 ? 9.875 -10.613 3.084 1.00 63.47 70 PHE A CA 1
ATOM 577 C C . PHE A 1 70 ? 9.623 -11.343 1.754 1.00 63.47 70 PHE A C 1
ATOM 579 O O . PHE A 1 70 ? 10.142 -12.439 1.558 1.00 63.47 70 PHE A O 1
ATOM 586 N N . GLU A 1 71 ? 8.861 -10.752 0.827 1.00 67.56 71 GLU A N 1
ATOM 587 C CA . GLU A 1 71 ? 8.646 -11.312 -0.511 1.00 67.56 71 GLU A CA 1
ATOM 588 C C . GLU A 1 71 ? 9.787 -10.890 -1.441 1.00 67.56 71 GLU A C 1
ATOM 590 O O . GLU A 1 71 ? 10.479 -11.719 -2.045 1.00 67.56 71 GLU A O 1
ATOM 595 N N . LYS A 1 72 ? 10.012 -9.576 -1.546 1.00 78.88 72 LYS A N 1
ATOM 596 C CA . LYS A 1 72 ? 11.139 -9.013 -2.276 1.00 78.88 72 LYS A CA 1
ATOM 597 C C . LYS A 1 72 ? 11.440 -7.588 -1.825 1.00 78.88 72 LYS A C 1
ATOM 599 O O . LYS A 1 72 ? 10.766 -6.640 -2.219 1.00 78.88 72 LYS A O 1
ATOM 604 N N . LYS A 1 73 ? 12.570 -7.434 -1.135 1.00 76.44 73 LYS A N 1
ATOM 605 C CA . LYS A 1 73 ? 13.120 -6.126 -0.766 1.00 76.44 73 LYS A CA 1
ATOM 606 C C . LYS A 1 73 ? 13.213 -5.158 -1.954 1.00 76.44 7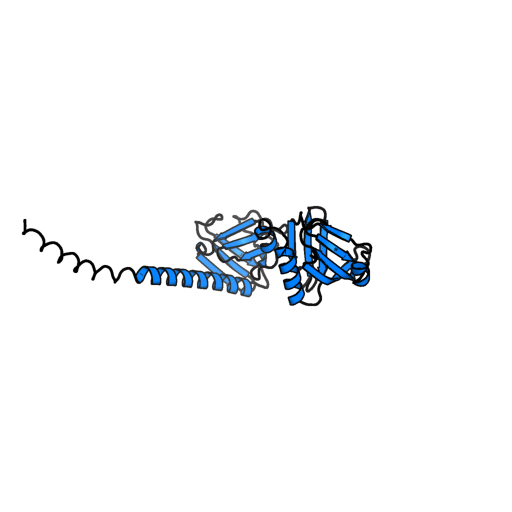3 LYS A C 1
ATOM 608 O O . LYS A 1 73 ? 13.709 -5.527 -3.027 1.00 76.44 73 LYS A O 1
ATOM 613 N N . CYS A 1 74 ? 12.774 -3.921 -1.721 1.00 86.69 74 CYS A N 1
ATOM 614 C CA . CYS A 1 74 ? 12.770 -2.821 -2.692 1.00 86.69 74 CYS A CA 1
ATOM 615 C C . CYS A 1 74 ? 12.077 -3.180 -4.020 1.00 86.69 74 CYS A C 1
ATOM 617 O O . CYS A 1 74 ? 12.580 -2.831 -5.092 1.00 86.69 74 CYS A O 1
ATOM 619 N N . ALA A 1 75 ? 10.975 -3.932 -3.982 1.00 87.88 75 ALA A N 1
ATOM 620 C CA . ALA A 1 75 ? 10.195 -4.237 -5.176 1.00 87.88 75 ALA A CA 1
ATOM 621 C C . ALA A 1 75 ? 8.896 -3.447 -5.258 1.00 87.88 75 ALA A C 1
ATOM 623 O O . ALA A 1 75 ? 8.339 -3.031 -4.253 1.00 87.88 75 ALA A O 1
ATOM 624 N N . ILE A 1 76 ? 8.445 -3.234 -6.487 1.00 89.75 76 ILE A N 1
ATOM 625 C CA . ILE A 1 76 ? 7.212 -2.549 -6.845 1.00 89.75 76 ILE A CA 1
ATOM 626 C C . ILE A 1 76 ? 6.373 -3.536 -7.645 1.00 89.75 76 ILE A C 1
ATOM 628 O O . ILE A 1 76 ? 6.882 -4.182 -8.571 1.00 89.75 76 ILE A O 1
ATOM 632 N N . HIS A 1 77 ? 5.099 -3.633 -7.290 1.00 87.19 77 HIS A N 1
ATOM 633 C CA . HIS A 1 77 ? 4.081 -4.368 -8.017 1.00 87.19 77 HIS A CA 1
ATOM 634 C C . HIS A 1 77 ? 3.082 -3.389 -8.626 1.00 87.19 77 HIS A C 1
ATOM 636 O O . HIS A 1 77 ? 2.687 -2.411 -7.997 1.00 87.19 77 HIS A O 1
ATOM 642 N N . ILE A 1 78 ? 2.685 -3.647 -9.867 1.00 87.81 78 ILE A N 1
ATOM 643 C CA . ILE A 1 78 ? 1.702 -2.858 -10.604 1.00 87.81 78 ILE A CA 1
ATOM 644 C C . ILE A 1 78 ? 0.678 -3.824 -11.181 1.00 87.81 78 ILE A C 1
ATOM 646 O O . ILE A 1 78 ? 1.022 -4.667 -12.015 1.00 87.81 78 ILE A O 1
ATOM 650 N N . THR A 1 79 ? -0.573 -3.659 -10.779 1.00 82.88 79 THR A N 1
ATOM 651 C CA . THR A 1 79 ? -1.732 -4.314 -11.380 1.00 82.88 79 THR A CA 1
ATOM 652 C C . THR A 1 79 ? -2.294 -3.381 -12.439 1.00 82.88 79 THR A C 1
ATOM 654 O O . THR A 1 79 ? -2.724 -2.267 -12.139 1.00 82.88 79 THR A O 1
ATOM 657 N N . VAL A 1 80 ? -2.232 -3.808 -13.697 1.00 81.31 80 VAL A N 1
ATOM 658 C CA . VAL A 1 80 ? -2.679 -3.016 -14.847 1.00 81.31 80 VAL A CA 1
ATOM 659 C C . VAL A 1 80 ? -4.142 -3.285 -15.159 1.00 81.31 80 VAL A C 1
ATOM 661 O O . VAL A 1 80 ? -4.875 -2.349 -15.418 1.00 81.31 80 VAL A O 1
ATOM 664 N N . ASP A 1 81 ? -4.552 -4.545 -15.145 1.00 75.06 81 ASP A N 1
ATOM 665 C CA . ASP A 1 81 ? -5.943 -4.985 -15.228 1.00 75.06 81 ASP A CA 1
ATOM 666 C C . ASP A 1 81 ? -6.058 -6.373 -14.573 1.00 75.06 81 ASP A C 1
ATOM 668 O O . ASP A 1 81 ? -5.049 -6.945 -14.140 1.00 75.06 81 ASP A O 1
ATOM 672 N N . CYS A 1 82 ? -7.262 -6.949 -14.543 1.00 65.06 82 CYS A N 1
ATOM 673 C CA . CYS A 1 82 ? -7.513 -8.268 -13.952 1.00 65.06 82 CYS A CA 1
ATOM 674 C C . CYS A 1 82 ? -6.659 -9.424 -14.522 1.00 65.06 82 CYS A C 1
ATOM 676 O O . CYS A 1 82 ? -6.588 -10.487 -13.905 1.00 65.06 82 CYS A O 1
ATOM 678 N N . MET A 1 83 ? -6.007 -9.243 -15.676 1.00 72.06 83 MET A N 1
ATOM 679 C CA . MET A 1 83 ? -5.199 -10.260 -16.355 1.00 72.06 83 MET A CA 1
ATOM 680 C C . MET A 1 83 ? -3.703 -9.922 -16.390 1.00 72.06 83 MET A C 1
ATOM 682 O O . MET A 1 83 ? -2.876 -10.807 -16.647 1.00 72.06 83 MET A O 1
ATOM 686 N N . GLN A 1 84 ? -3.326 -8.663 -16.157 1.00 80.12 84 GLN A N 1
ATOM 687 C CA . GLN A 1 84 ? -1.960 -8.184 -16.300 1.00 80.12 84 GLN A CA 1
ATOM 688 C C . GLN A 1 84 ? -1.445 -7.512 -15.030 1.00 80.12 84 GLN A C 1
ATOM 690 O O . GLN A 1 84 ? -1.847 -6.413 -14.664 1.00 80.12 84 GLN A O 1
ATOM 695 N N . SER A 1 85 ? -0.399 -8.110 -14.463 1.00 83.88 85 SER A N 1
ATOM 696 C CA . SER A 1 85 ? 0.456 -7.471 -13.472 1.00 83.88 85 SER A CA 1
ATOM 697 C C . SER A 1 85 ? 1.924 -7.476 -13.889 1.00 83.88 85 SER A C 1
ATOM 699 O O . SER A 1 85 ? 2.384 -8.265 -14.734 1.00 83.88 85 SER A O 1
ATOM 701 N N . VAL A 1 86 ? 2.683 -6.550 -13.315 1.00 89.44 86 VAL A N 1
ATOM 702 C CA . VAL A 1 86 ? 4.127 -6.463 -13.480 1.00 89.44 86 VAL A CA 1
ATOM 703 C C . VAL A 1 86 ? 4.802 -6.161 -12.152 1.00 89.44 86 VAL A C 1
ATOM 705 O O . VAL A 1 86 ? 4.344 -5.338 -11.372 1.00 89.44 86 VAL A O 1
ATOM 708 N N . GLN A 1 87 ? 5.938 -6.815 -11.937 1.00 91.00 87 GLN A N 1
ATOM 709 C CA . GLN A 1 87 ? 6.755 -6.658 -10.746 1.00 91.00 87 GLN A CA 1
ATOM 710 C C . GLN A 1 87 ? 8.210 -6.420 -11.134 1.00 91.00 87 GLN A C 1
ATOM 712 O O . GLN A 1 87 ? 8.754 -7.106 -12.011 1.00 91.00 87 GLN A O 1
ATOM 717 N N . PHE A 1 88 ? 8.850 -5.463 -10.468 1.00 95.06 88 PHE A N 1
ATOM 718 C CA . PHE A 1 88 ? 10.282 -5.211 -10.596 1.00 95.06 88 PHE A CA 1
ATOM 719 C C . PHE A 1 88 ? 10.885 -4.769 -9.267 1.00 95.06 88 PHE A C 1
ATOM 721 O O . PHE A 1 88 ? 10.200 -4.185 -8.440 1.00 95.06 88 PHE A O 1
ATOM 728 N N . SER A 1 89 ? 12.172 -5.043 -9.063 1.00 94.62 89 SER A N 1
ATOM 729 C CA . SER A 1 89 ? 12.922 -4.577 -7.898 1.00 94.62 89 SER A CA 1
ATOM 730 C C . SER A 1 89 ? 13.993 -3.572 -8.287 1.00 94.62 89 SER A C 1
ATOM 732 O O . SER A 1 89 ? 14.564 -3.646 -9.379 1.00 94.62 89 SER A O 1
ATOM 734 N N . VAL A 1 90 ? 14.295 -2.663 -7.373 1.00 95.06 90 VAL A N 1
ATOM 735 C CA . VAL A 1 90 ? 15.321 -1.627 -7.518 1.00 95.06 90 VAL A CA 1
ATOM 736 C C . VAL A 1 90 ? 16.442 -1.835 -6.498 1.00 95.06 90 VAL A C 1
ATOM 738 O O . VAL A 1 90 ? 16.401 -2.775 -5.702 1.00 95.06 90 VAL A O 1
ATOM 741 N N . ASP A 1 91 ? 17.487 -1.012 -6.569 1.00 89.62 91 ASP A N 1
ATOM 742 C CA . ASP A 1 91 ? 18.716 -1.225 -5.795 1.00 89.62 91 ASP A CA 1
ATOM 743 C C . ASP A 1 91 ? 18.707 -0.543 -4.410 1.00 89.62 91 ASP A C 1
ATOM 745 O O . ASP A 1 91 ? 19.531 -0.886 -3.565 1.00 89.62 91 ASP A O 1
ATOM 749 N N . SER A 1 92 ? 17.768 0.372 -4.137 1.00 88.06 92 SER A N 1
ATOM 750 C CA . SER A 1 92 ? 17.629 1.043 -2.836 1.00 88.06 92 SER A CA 1
ATOM 751 C C . SER A 1 92 ? 16.178 1.420 -2.528 1.00 88.06 92 SER A C 1
ATOM 753 O O . SER A 1 92 ? 15.340 1.502 -3.427 1.00 88.06 92 SER A O 1
ATOM 755 N N . GLU A 1 93 ? 15.879 1.664 -1.252 1.00 80.94 93 GLU A N 1
ATOM 756 C CA . GLU A 1 93 ? 14.550 2.124 -0.822 1.00 80.94 93 GLU A CA 1
ATOM 757 C C . GLU A 1 93 ? 14.222 3.507 -1.375 1.00 80.94 93 GLU A C 1
ATOM 759 O O . GLU A 1 93 ? 13.134 3.714 -1.902 1.00 80.94 93 GLU A O 1
ATOM 764 N N . LEU A 1 94 ? 15.205 4.409 -1.365 1.00 84.19 94 LEU A N 1
ATOM 765 C CA . LEU A 1 94 ? 15.070 5.744 -1.936 1.00 84.19 94 LEU A CA 1
ATOM 766 C C . LEU A 1 94 ? 14.717 5.693 -3.431 1.00 84.19 94 LEU A C 1
ATOM 768 O O . LEU A 1 94 ? 13.858 6.440 -3.894 1.00 84.19 94 LEU A O 1
ATOM 772 N N . GLU A 1 95 ? 15.338 4.789 -4.199 1.00 91.50 95 GLU A N 1
ATOM 773 C CA . GLU A 1 95 ? 14.956 4.597 -5.601 1.00 91.50 95 GLU A CA 1
ATOM 774 C C . GLU A 1 95 ? 13.554 4.001 -5.728 1.00 91.50 95 GLU A C 1
ATOM 776 O O . GLU A 1 95 ? 12.840 4.340 -6.669 1.00 91.50 95 GLU A O 1
ATOM 781 N N . CYS A 1 96 ? 13.135 3.144 -4.797 1.00 87.50 96 CYS A N 1
ATOM 782 C CA . CYS A 1 96 ? 11.801 2.547 -4.805 1.00 87.50 96 CYS A CA 1
ATOM 783 C C . CYS A 1 96 ? 10.733 3.632 -4.638 1.00 87.50 96 CYS A C 1
ATOM 785 O O . CYS A 1 96 ? 9.805 3.717 -5.441 1.00 87.50 96 CYS A O 1
ATOM 787 N N . GLU A 1 97 ? 10.909 4.509 -3.651 1.00 83.25 97 GLU A N 1
ATOM 788 C CA . GLU A 1 97 ? 10.048 5.670 -3.414 1.00 83.25 97 GLU A CA 1
ATOM 789 C C . GLU A 1 97 ? 10.053 6.633 -4.601 1.00 83.25 97 GLU A C 1
ATOM 791 O O . GLU A 1 97 ? 9.003 7.114 -5.022 1.00 83.25 97 GLU A O 1
ATOM 796 N N . ASN A 1 98 ? 11.225 6.882 -5.190 1.00 90.31 98 ASN A N 1
ATOM 797 C CA . ASN A 1 98 ? 11.351 7.742 -6.359 1.00 90.31 98 ASN A CA 1
ATOM 798 C C . ASN A 1 98 ? 10.591 7.165 -7.565 1.00 90.31 98 ASN A C 1
ATOM 800 O O . ASN A 1 98 ? 9.805 7.875 -8.188 1.00 90.31 98 ASN A O 1
ATOM 804 N N . TRP A 1 99 ? 10.767 5.876 -7.877 1.00 93.00 99 TRP A N 1
ATOM 805 C CA . TRP A 1 99 ? 10.022 5.207 -8.947 1.00 93.00 99 TRP A CA 1
ATOM 806 C C . TRP A 1 99 ? 8.511 5.232 -8.696 1.00 93.00 99 TRP A C 1
ATOM 808 O O . TRP A 1 99 ? 7.771 5.568 -9.618 1.00 93.00 99 TRP A O 1
ATOM 818 N N . LEU A 1 100 ? 8.056 4.935 -7.474 1.00 86.94 100 LEU A N 1
ATOM 819 C CA . LEU A 1 100 ? 6.638 5.009 -7.100 1.00 86.94 100 LEU A CA 1
ATOM 820 C C . LEU A 1 100 ? 6.080 6.414 -7.315 1.00 86.94 100 LEU A C 1
ATOM 822 O O . LEU A 1 100 ? 5.111 6.574 -8.053 1.00 86.94 100 LEU A O 1
ATOM 826 N N . LYS A 1 101 ? 6.739 7.430 -6.751 1.00 84.94 101 LYS A N 1
ATOM 827 C CA . LYS A 1 101 ? 6.336 8.835 -6.862 1.00 84.94 101 LYS A CA 1
ATOM 828 C C . LYS A 1 101 ? 6.235 9.288 -8.317 1.00 84.94 101 LYS A C 1
ATOM 830 O O . LYS A 1 101 ? 5.271 9.952 -8.685 1.00 84.94 101 LYS A O 1
ATOM 835 N N . MET A 1 102 ? 7.217 8.932 -9.145 1.00 89.62 102 MET A N 1
ATOM 836 C CA . MET A 1 102 ? 7.232 9.322 -10.556 1.00 89.62 102 MET A CA 1
ATOM 837 C C . MET A 1 102 ? 6.136 8.607 -11.351 1.00 89.62 102 MET A C 1
ATOM 839 O O . MET A 1 102 ? 5.465 9.246 -12.150 1.00 89.62 102 MET A O 1
ATOM 843 N N . ILE A 1 103 ? 5.904 7.310 -11.121 1.00 89.50 103 ILE A N 1
ATOM 844 C CA . ILE A 1 103 ? 4.821 6.577 -11.797 1.00 89.50 103 ILE A CA 1
ATOM 845 C C . ILE A 1 103 ? 3.451 7.114 -11.361 1.00 89.50 103 ILE A C 1
ATOM 847 O O . ILE A 1 103 ? 2.593 7.350 -12.206 1.00 89.50 103 ILE A O 1
ATOM 851 N N . GLN A 1 104 ? 3.255 7.351 -10.064 1.00 83.19 104 GLN A N 1
ATOM 852 C CA . GLN A 1 104 ? 2.015 7.903 -9.515 1.00 83.19 104 GLN A CA 1
ATOM 853 C C . GLN A 1 104 ? 1.729 9.316 -10.032 1.00 83.19 104 GLN A C 1
ATOM 855 O O . GLN A 1 104 ? 0.579 9.621 -10.324 1.00 83.19 104 GLN A O 1
ATOM 860 N N . GLY A 1 105 ? 2.757 10.157 -10.189 1.00 80.88 105 GLY A N 1
ATOM 861 C CA . GLY A 1 105 ? 2.606 11.505 -10.742 1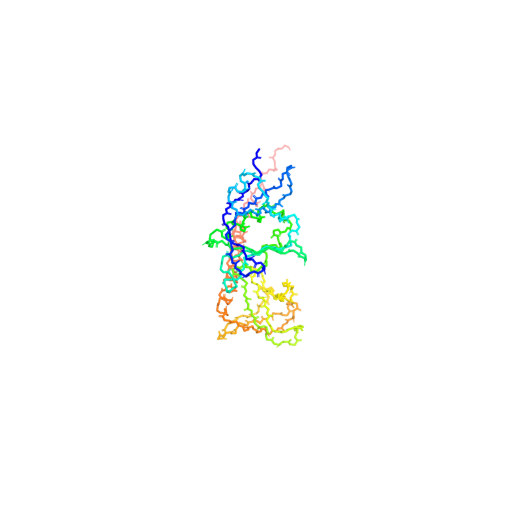.00 80.88 105 GLY A CA 1
ATOM 862 C C . GLY A 1 105 ? 2.094 11.528 -12.185 1.00 80.88 105 GLY A C 1
ATOM 863 O O . GLY A 1 105 ? 1.418 12.476 -12.575 1.00 80.88 105 GLY A O 1
ATOM 864 N N . GLU A 1 106 ? 2.367 10.477 -12.961 1.00 85.69 106 GLU A N 1
ATOM 865 C CA . GLU A 1 106 ? 1.920 10.363 -14.354 1.00 85.69 106 GLU A CA 1
ATOM 866 C C . GLU A 1 106 ? 0.518 9.750 -14.501 1.00 85.69 106 GLU A C 1
ATOM 868 O O . GLU A 1 106 ? -0.129 9.908 -15.538 1.00 85.69 106 GLU A O 1
ATOM 873 N N . ILE A 1 107 ? 0.019 9.048 -13.482 1.00 82.31 107 ILE A N 1
ATOM 874 C CA . ILE A 1 107 ? -1.309 8.426 -13.495 1.00 82.31 107 ILE A CA 1
ATOM 875 C C . ILE A 1 107 ? -2.330 9.451 -12.955 1.00 82.31 107 ILE A C 1
ATOM 877 O O . ILE A 1 107 ? -2.203 9.947 -11.841 1.00 82.31 107 ILE A O 1
ATOM 881 N N . GLN A 1 108 ? -3.352 9.809 -13.748 1.00 63.00 108 GLN A N 1
ATOM 882 C CA . GLN A 1 108 ? -4.289 10.902 -13.425 1.00 63.00 108 GLN A CA 1
ATOM 883 C C . GLN A 1 108 ? -5.055 10.716 -12.095 1.00 63.00 108 GLN A C 1
ATOM 885 O O . GLN A 1 108 ? -5.458 9.614 -11.716 1.00 63.00 108 GLN A O 1
ATOM 890 N N . GLY A 1 109 ? -5.329 11.854 -11.439 1.00 49.81 109 GLY A N 1
ATOM 891 C CA . GLY A 1 109 ? -5.796 12.038 -10.054 1.00 49.81 109 GLY A CA 1
ATOM 892 C C . GLY A 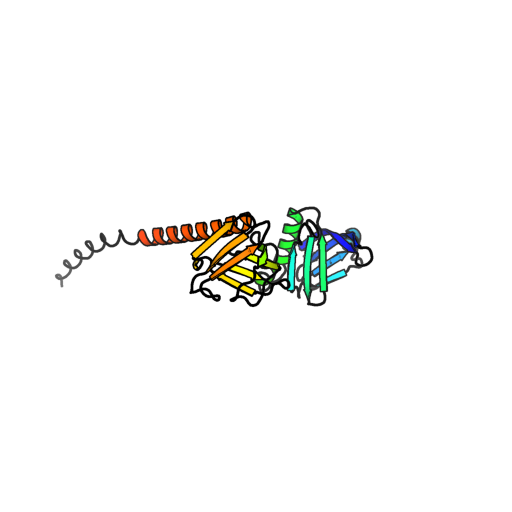1 109 ? -7.029 11.282 -9.544 1.00 49.81 109 GLY A C 1
ATOM 893 O O . GLY A 1 109 ? -7.286 11.329 -8.346 1.00 49.81 109 GLY A O 1
ATOM 894 N N . ALA A 1 110 ? -7.762 10.542 -10.378 1.00 40.97 110 ALA A N 1
ATOM 895 C CA . ALA A 1 110 ? -8.826 9.648 -9.907 1.00 40.97 110 ALA A CA 1
ATOM 896 C C . ALA A 1 110 ? -8.282 8.308 -9.366 1.00 40.97 110 ALA A C 1
ATOM 898 O O . ALA A 1 110 ? -8.925 7.676 -8.529 1.00 40.97 110 ALA A O 1
ATOM 899 N N . LEU A 1 111 ? -7.090 7.891 -9.811 1.00 45.56 111 LEU A N 1
ATOM 900 C CA . LEU A 1 111 ? -6.409 6.685 -9.330 1.00 45.56 111 LEU A CA 1
ATOM 901 C C . LEU A 1 111 ? -5.444 6.967 -8.179 1.00 45.56 111 LEU A C 1
ATOM 903 O O . LEU A 1 111 ? -5.148 6.045 -7.433 1.00 45.56 111 LEU A O 1
ATOM 907 N N . ILE A 1 112 ? -5.014 8.215 -7.964 1.00 46.44 112 ILE A N 1
ATOM 908 C CA . ILE A 1 112 ? -4.167 8.588 -6.815 1.00 46.44 112 ILE A CA 1
ATOM 909 C C . ILE A 1 112 ? -4.882 8.225 -5.495 1.00 46.44 112 ILE A C 1
ATOM 911 O O . ILE A 1 112 ? -4.283 7.630 -4.610 1.00 46.44 112 ILE A O 1
ATOM 915 N N . ASN A 1 113 ? -6.206 8.397 -5.412 1.00 42.56 113 ASN A N 1
ATOM 916 C CA . ASN A 1 113 ? -6.996 7.954 -4.252 1.00 42.56 113 ASN A CA 1
ATOM 917 C C . ASN A 1 113 ? -7.218 6.430 -4.147 1.00 42.56 113 ASN A C 1
ATOM 919 O O . ASN A 1 113 ? -7.797 5.987 -3.164 1.00 42.56 113 ASN A O 1
ATOM 923 N N . ARG A 1 114 ? -6.831 5.617 -5.138 1.00 40.34 114 ARG A N 1
ATOM 924 C CA . ARG A 1 114 ? -6.962 4.141 -5.098 1.00 40.34 114 ARG A CA 1
ATOM 925 C C . ARG A 1 114 ? -5.613 3.438 -4.969 1.00 40.34 114 ARG A C 1
ATOM 927 O O . ARG A 1 114 ? -5.500 2.442 -4.271 1.00 40.34 114 ARG A O 1
ATOM 934 N N . VAL A 1 115 ? -4.599 4.004 -5.608 1.00 45.38 115 VAL A N 1
ATOM 935 C CA . VAL A 1 115 ? -3.220 3.525 -5.666 1.00 45.38 115 VAL A CA 1
ATOM 936 C C . VAL A 1 115 ? -2.430 3.897 -4.407 1.00 45.38 115 VAL A C 1
ATOM 938 O O . VAL A 1 115 ? -1.564 3.143 -3.983 1.00 45.38 115 VAL A O 1
ATOM 941 N N . CYS A 1 116 ? -2.705 5.053 -3.792 1.00 39.78 116 CYS A N 1
ATOM 942 C CA . CYS A 1 116 ? -2.013 5.470 -2.568 1.00 39.78 116 CYS A CA 1
ATOM 943 C C . CYS A 1 116 ? -2.565 4.813 -1.296 1.00 39.78 116 CYS A C 1
ATOM 945 O O . CYS A 1 116 ? -1.938 4.935 -0.249 1.00 39.78 116 CYS A O 1
ATOM 947 N N . VAL A 1 117 ? -3.735 4.170 -1.360 1.00 42.59 117 VAL A N 1
ATOM 948 C CA . VAL A 1 117 ? -4.449 3.720 -0.154 1.00 42.59 117 VAL A CA 1
ATOM 949 C C . VAL A 1 117 ? -4.005 2.330 0.284 1.00 42.59 117 VAL A C 1
ATOM 951 O O . VAL A 1 117 ? -3.895 2.083 1.476 1.00 42.59 117 VAL A O 1
ATOM 954 N N . ASN A 1 118 ? -3.644 1.443 -0.642 1.00 44.06 118 ASN A N 1
ATOM 955 C CA . ASN A 1 118 ? -3.511 0.039 -0.286 1.00 44.06 118 ASN A CA 1
ATOM 956 C C . ASN A 1 118 ? -2.069 -0.464 -0.417 1.00 44.06 118 ASN A C 1
ATOM 958 O O . ASN A 1 118 ? -1.538 -0.629 -1.514 1.00 44.06 118 ASN A O 1
ATOM 962 N N . ILE A 1 119 ? -1.508 -0.772 0.761 1.00 44.38 119 ILE A N 1
ATOM 963 C CA . ILE A 1 119 ? -0.563 -1.858 1.101 1.00 44.38 119 ILE A CA 1
ATOM 964 C C . ILE A 1 119 ? 0.729 -1.377 1.804 1.00 44.38 119 ILE A C 1
ATOM 966 O O . ILE A 1 119 ? 1.316 -2.153 2.549 1.00 44.38 119 ILE A O 1
ATOM 970 N N . TYR A 1 120 ? 1.121 -0.097 1.713 1.00 43.19 120 TYR A N 1
ATOM 971 C CA . TYR A 1 120 ? 2.212 0.471 2.541 1.00 43.19 120 TYR A CA 1
ATOM 972 C C . TYR A 1 120 ? 1.979 1.931 2.933 1.00 43.19 120 TYR A C 1
ATOM 974 O O . TYR A 1 120 ? 2.875 2.769 2.803 1.00 43.19 120 TYR A O 1
ATOM 982 N N . SER A 1 121 ? 0.801 2.262 3.467 1.00 50.88 121 SER A N 1
ATOM 983 C CA . SER A 1 121 ? 0.839 3.317 4.479 1.00 50.88 121 SER A CA 1
ATOM 984 C C . SER A 1 121 ? 1.727 2.787 5.620 1.00 50.88 121 SER A C 1
ATOM 986 O O . SER A 1 121 ? 1.637 1.598 5.940 1.00 50.88 121 SER A O 1
ATOM 988 N N . PRO A 1 122 ? 2.576 3.605 6.268 1.00 55.38 122 PRO A N 1
ATOM 989 C CA . PRO A 1 122 ? 3.273 3.212 7.504 1.00 55.38 122 PRO A CA 1
ATOM 990 C C . PRO A 1 122 ? 2.313 2.788 8.638 1.00 55.38 122 PRO A C 1
ATOM 992 O O . PRO A 1 122 ? 2.749 2.451 9.732 1.00 55.38 122 PRO A O 1
ATOM 995 N N . ASP A 1 123 ? 1.010 2.801 8.359 1.00 74.31 123 ASP A N 1
ATOM 996 C CA . ASP A 1 123 ? -0.090 2.574 9.266 1.00 74.31 123 ASP A CA 1
ATOM 997 C C . ASP A 1 123 ? -0.933 1.342 8.865 1.00 74.31 123 ASP A C 1
ATOM 999 O O . ASP A 1 123 ? -2.055 1.185 9.348 1.00 74.31 123 ASP A O 1
ATOM 1003 N N . SER A 1 124 ? -0.419 0.480 7.975 1.00 85.25 124 SER A N 1
ATOM 1004 C CA . SER A 1 124 ? -1.024 -0.809 7.605 1.00 85.25 124 SER A CA 1
ATOM 1005 C C . SER A 1 124 ? -0.305 -1.978 8.281 1.00 85.25 124 SER A C 1
ATOM 1007 O O . SER A 1 124 ? 0.913 -2.108 8.174 1.00 85.25 124 SER A O 1
ATOM 1009 N N . PHE A 1 125 ? -1.057 -2.862 8.935 1.00 87.56 125 PHE A N 1
ATOM 1010 C CA . PHE A 1 125 ? -0.531 -3.953 9.754 1.00 87.56 125 PHE A CA 1
ATOM 1011 C C . PHE A 1 125 ? -1.246 -5.269 9.455 1.00 87.56 125 PHE A C 1
ATOM 1013 O O . PHE A 1 125 ? -2.471 -5.313 9.379 1.00 87.56 125 PHE A O 1
ATOM 1020 N N . ASN A 1 126 ? -0.496 -6.365 9.350 1.00 88.69 126 ASN A N 1
ATOM 1021 C CA . ASN A 1 126 ? -1.092 -7.697 9.276 1.00 88.69 126 ASN A CA 1
ATOM 1022 C C . ASN A 1 126 ? -1.553 -8.128 10.669 1.00 88.69 126 ASN A C 1
ATOM 1024 O O . ASN A 1 126 ? -0.776 -8.090 11.631 1.00 88.69 126 ASN A O 1
ATOM 1028 N N . VAL A 1 127 ? -2.812 -8.542 10.773 1.00 93.06 127 VAL A N 1
ATOM 1029 C CA . VAL A 1 127 ? -3.419 -8.973 12.032 1.00 93.06 127 VAL A CA 1
ATOM 1030 C C . VAL A 1 127 ? -4.259 -10.228 11.822 1.00 93.06 127 VAL A C 1
ATOM 1032 O O . VAL A 1 127 ? -4.782 -10.485 10.740 1.00 93.06 127 VAL A O 1
ATOM 1035 N N . TYR A 1 128 ? -4.439 -10.999 12.885 1.00 93.44 128 TYR A N 1
ATOM 1036 C CA . TYR A 1 128 ? -5.410 -12.078 12.937 1.00 93.44 128 TYR A CA 1
ATOM 1037 C C . TYR A 1 128 ? -6.617 -11.622 13.759 1.00 93.44 128 TYR A C 1
ATOM 1039 O O . TYR A 1 128 ? -6.532 -11.404 14.972 1.00 93.44 128 TYR A O 1
ATOM 1047 N N . LEU A 1 129 ? -7.762 -11.455 13.098 1.00 95.06 129 LEU A N 1
ATOM 1048 C CA . LEU A 1 129 ? -9.013 -11.090 13.750 1.00 95.06 129 LEU A CA 1
ATOM 1049 C C . LEU A 1 129 ? -9.570 -12.292 14.520 1.00 95.06 129 LEU A C 1
ATOM 1051 O O . LEU A 1 129 ? -9.937 -13.313 13.929 1.00 95.06 129 LEU A O 1
ATOM 1055 N N . THR A 1 130 ? -9.710 -12.141 15.837 1.00 94.38 130 THR A N 1
ATOM 1056 C CA . THR A 1 130 ? -10.349 -13.152 16.687 1.00 94.38 130 THR A CA 1
ATOM 1057 C C . THR A 1 130 ? -11.847 -13.236 16.387 1.00 94.38 130 THR A C 1
ATOM 1059 O O . THR A 1 130 ? -12.509 -12.231 16.119 1.00 94.38 130 THR A O 1
ATOM 1062 N N . LYS A 1 131 ? -12.413 -14.446 16.461 1.00 93.19 131 LYS A N 1
ATOM 1063 C CA . LYS A 1 131 ? -13.841 -14.688 16.223 1.00 93.19 131 LYS A CA 1
ATOM 1064 C C . LYS A 1 131 ? -14.715 -13.816 17.130 1.00 93.19 131 LYS A C 1
ATOM 1066 O O . LYS A 1 131 ? -14.607 -13.885 18.351 1.00 93.19 131 LYS A O 1
ATOM 1071 N N . HIS A 1 132 ? -15.633 -13.060 16.527 1.00 94.19 132 HIS A N 1
ATOM 1072 C CA . HIS A 1 132 ? -16.556 -12.186 17.246 1.00 94.19 132 HIS A CA 1
ATOM 1073 C C . HIS A 1 132 ? -17.988 -12.309 16.685 1.00 94.19 132 HIS A C 1
ATOM 1075 O O . HIS A 1 132 ? -18.152 -12.272 15.468 1.00 94.19 132 HIS A O 1
ATOM 1081 N N . PRO A 1 133 ? -19.046 -12.397 17.521 1.00 91.69 133 PRO A N 1
ATOM 1082 C CA . PRO A 1 133 ? -20.424 -12.621 17.053 1.00 91.69 133 PRO A CA 1
ATOM 1083 C C . PRO A 1 133 ? -20.983 -11.538 16.123 1.00 91.69 133 PRO A C 1
ATOM 1085 O O . PRO A 1 133 ? -21.920 -11.789 15.374 1.00 91.69 133 PRO A O 1
ATOM 1088 N N . LYS A 1 134 ? -20.439 -10.320 16.205 1.00 90.31 134 LYS A N 1
ATOM 1089 C CA . LYS A 1 134 ? -20.885 -9.164 15.408 1.00 90.31 134 LYS A CA 1
ATOM 1090 C C . LYS A 1 134 ? -20.113 -8.964 14.105 1.00 90.31 134 LYS A C 1
ATOM 1092 O O . LYS A 1 134 ? -20.371 -7.984 13.417 1.00 90.31 134 LYS A O 1
ATOM 1097 N N . LEU A 1 135 ? -19.146 -9.829 13.802 1.00 89.69 135 LEU A N 1
ATOM 1098 C CA . LEU A 1 135 ? -18.367 -9.755 12.570 1.00 89.69 135 LEU A CA 1
ATOM 1099 C C . LEU A 1 135 ? -18.646 -10.986 11.702 1.00 89.69 135 LEU A C 1
ATOM 1101 O O . LEU A 1 135 ? -18.790 -12.087 12.234 1.00 89.69 135 LEU A O 1
ATOM 1105 N N . PRO A 1 136 ? -18.733 -10.815 10.372 1.00 83.44 136 PRO A N 1
ATOM 1106 C CA . PRO A 1 136 ? -19.065 -11.906 9.460 1.00 83.44 136 PRO A CA 1
ATOM 1107 C C . PRO A 1 136 ? -17.915 -12.910 9.295 1.00 83.44 136 PRO A C 1
ATOM 1109 O O . PRO A 1 136 ? -18.144 -14.050 8.896 1.00 83.44 136 PRO A O 1
ATOM 1112 N N . THR A 1 137 ? -16.681 -12.494 9.586 1.00 87.00 137 THR A N 1
ATOM 1113 C CA . THR A 1 137 ? -15.459 -13.264 9.344 1.00 87.00 137 THR A CA 1
ATOM 1114 C C . THR A 1 137 ? -14.480 -13.151 10.514 1.00 87.00 137 THR A C 1
ATOM 1116 O O . THR A 1 137 ? -14.628 -12.317 11.406 1.00 87.00 137 THR A O 1
ATOM 1119 N N . HIS A 1 138 ? -13.494 -14.043 10.516 1.00 91.12 138 HIS A N 1
ATOM 1120 C CA . HIS A 1 138 ? -12.342 -14.070 11.415 1.00 91.12 138 HIS A CA 1
ATOM 1121 C C . HIS A 1 138 ? -11.149 -14.643 10.642 1.00 91.12 138 HIS A C 1
ATOM 1123 O O . HIS A 1 138 ? -11.351 -15.233 9.576 1.00 91.12 138 HIS A O 1
ATOM 1129 N N . GLY A 1 139 ? -9.940 -14.488 11.172 1.00 87.38 139 GLY A N 1
ATOM 1130 C CA . GLY A 1 139 ? -8.714 -14.929 10.510 1.00 87.38 139 GLY A CA 1
ATOM 1131 C C . GLY A 1 139 ? -7.819 -13.778 10.064 1.00 87.38 139 GLY A C 1
ATOM 1132 O O . GLY A 1 139 ? -7.990 -12.642 10.505 1.00 87.38 139 GLY A O 1
ATOM 1133 N N . GLU A 1 140 ? -6.859 -14.097 9.201 1.00 85.62 140 GLU A N 1
ATOM 1134 C CA . GLU A 1 140 ? -5.875 -13.146 8.682 1.00 85.62 140 GLU A CA 1
ATOM 1135 C C . GLU A 1 140 ? -6.540 -12.018 7.884 1.00 85.62 140 GLU A C 1
ATOM 1137 O O . GLU A 1 140 ? -7.348 -12.249 6.976 1.00 85.62 140 GLU A O 1
ATOM 1142 N N . CYS A 1 141 ? -6.196 -10.783 8.231 1.00 85.38 141 CYS A N 1
ATOM 1143 C CA . CYS A 1 141 ? -6.642 -9.579 7.550 1.00 85.38 141 CYS A CA 1
ATOM 1144 C C . CYS A 1 141 ? -5.616 -8.450 7.712 1.00 85.38 141 CYS A C 1
ATOM 1146 O O . CYS A 1 141 ? -4.680 -8.529 8.512 1.00 85.38 141 CYS A O 1
ATOM 1148 N N . THR A 1 142 ? -5.804 -7.383 6.943 1.00 89.19 142 THR A N 1
ATOM 1149 C CA . THR A 1 142 ? -4.983 -6.175 7.037 1.00 89.19 142 THR A CA 1
ATOM 1150 C C . THR A 1 142 ? -5.733 -5.131 7.850 1.00 89.19 142 THR A C 1
ATOM 1152 O O . THR A 1 142 ? -6.888 -4.826 7.557 1.00 89.19 142 THR A O 1
ATOM 1155 N N . MET A 1 143 ? -5.088 -4.574 8.869 1.00 94.38 143 MET A N 1
ATOM 1156 C CA . MET A 1 143 ? -5.564 -3.420 9.621 1.00 94.38 143 MET A CA 1
ATOM 1157 C C . MET A 1 143 ? -4.920 -2.150 9.074 1.00 94.38 143 MET A C 1
ATOM 1159 O O . MET A 1 143 ? -3.705 -2.017 9.124 1.00 94.38 143 MET A O 1
ATOM 1163 N N . GLU A 1 144 ? -5.726 -1.202 8.611 1.00 91.44 144 GLU A N 1
ATOM 1164 C CA . GLU A 1 144 ? -5.270 0.112 8.151 1.00 91.44 144 GLU A CA 1
ATOM 1165 C C . GLU A 1 144 ? -5.706 1.184 9.156 1.00 91.44 144 GLU A C 1
ATOM 1167 O O . GLU A 1 144 ? -6.888 1.292 9.496 1.00 91.44 144 GLU A O 1
ATOM 1172 N N . ILE A 1 145 ? -4.759 1.982 9.649 1.00 90.94 145 ILE A N 1
ATOM 1173 C CA . ILE A 1 145 ? -5.022 3.074 10.588 1.00 90.94 145 ILE A CA 1
ATOM 1174 C C . ILE A 1 145 ? -4.847 4.408 9.867 1.00 90.94 145 ILE A C 1
ATOM 1176 O O . ILE A 1 145 ? -3.745 4.814 9.520 1.00 90.94 145 ILE A O 1
ATOM 1180 N N . THR A 1 146 ? -5.940 5.138 9.696 1.00 87.50 146 THR A N 1
ATOM 1181 C CA . THR A 1 146 ? -5.917 6.499 9.151 1.00 87.50 146 THR A CA 1
ATOM 1182 C C . THR A 1 146 ? -5.942 7.529 10.280 1.00 87.50 146 THR A C 1
ATOM 1184 O O . THR A 1 146 ? -6.077 7.198 11.461 1.00 87.50 146 THR A O 1
ATOM 1187 N N . ASP A 1 147 ? -5.885 8.812 9.929 1.00 83.62 147 ASP A N 1
ATOM 1188 C CA . ASP A 1 147 ? -6.009 9.894 10.909 1.00 83.62 147 ASP A CA 1
ATOM 1189 C C . ASP A 1 147 ? -7.417 10.013 11.508 1.00 83.62 147 ASP A C 1
ATOM 1191 O O . ASP A 1 147 ? -7.606 10.767 12.462 1.00 83.62 147 ASP A O 1
ATOM 1195 N N . THR A 1 148 ? -8.410 9.287 10.985 1.00 85.12 148 THR A N 1
ATOM 1196 C CA . THR A 1 148 ? -9.812 9.375 11.425 1.00 85.12 148 THR A CA 1
ATOM 1197 C C . THR A 1 148 ? -10.408 8.048 11.878 1.00 85.12 148 THR A C 1
ATOM 1199 O O . THR A 1 148 ? -11.323 8.046 12.706 1.00 85.12 148 THR A O 1
ATOM 1202 N N . GLU A 1 149 ? -9.914 6.923 11.371 1.00 94.19 149 GLU A N 1
ATOM 1203 C CA . GLU A 1 149 ? -10.543 5.611 11.545 1.00 94.19 149 GLU A CA 1
ATOM 1204 C C . GLU A 1 149 ? -9.564 4.443 11.423 1.00 94.19 149 GLU A C 1
ATOM 1206 O O . GLU A 1 149 ? -8.510 4.560 10.803 1.00 94.19 149 GLU A O 1
ATOM 1211 N N . ILE A 1 150 ? -9.958 3.312 12.008 1.00 95.56 150 ILE A N 1
ATOM 1212 C CA . ILE A 1 150 ? -9.302 2.009 11.877 1.00 95.56 150 ILE A CA 1
ATOM 1213 C C . ILE A 1 150 ? -10.162 1.150 10.949 1.00 95.56 150 ILE A C 1
ATOM 1215 O O . ILE A 1 150 ? -11.348 0.972 11.228 1.00 95.56 150 ILE A O 1
ATOM 1219 N N . ARG A 1 151 ? -9.585 0.601 9.881 1.00 94.12 151 ARG A N 1
ATOM 1220 C CA . ARG A 1 151 ? -10.265 -0.259 8.901 1.00 94.12 151 ARG A CA 1
ATOM 1221 C C . ARG A 1 151 ? -9.673 -1.659 8.910 1.00 94.12 151 ARG A C 1
ATOM 1223 O O . ARG A 1 151 ? -8.479 -1.825 9.139 1.00 94.12 151 ARG A O 1
ATOM 1230 N N . LEU A 1 152 ? -10.503 -2.660 8.633 1.00 92.56 152 LEU A N 1
ATOM 1231 C CA . LEU A 1 152 ? -10.057 -4.018 8.334 1.00 92.56 152 LEU A CA 1
ATOM 1232 C C . LEU A 1 152 ? -10.347 -4.349 6.881 1.00 92.56 152 LEU A C 1
ATOM 1234 O O . LEU A 1 152 ? -11.484 -4.207 6.429 1.00 92.56 152 LEU A O 1
ATOM 1238 N N . LEU A 1 153 ? -9.342 -4.866 6.191 1.00 85.25 153 LEU A N 1
ATOM 1239 C CA . LEU A 1 153 ? -9.411 -5.302 4.807 1.00 85.25 153 LEU A CA 1
ATOM 1240 C C . LEU A 1 153 ? -9.153 -6.807 4.734 1.00 85.25 153 LEU A C 1
ATOM 1242 O O . LEU A 1 153 ? -8.301 -7.342 5.443 1.00 85.25 153 LEU A O 1
ATOM 1246 N N . ASN A 1 154 ? -9.885 -7.511 3.877 1.00 77.38 154 ASN A N 1
ATOM 1247 C CA . ASN A 1 154 ? -9.597 -8.914 3.594 1.00 77.38 154 ASN A CA 1
ATOM 1248 C C . ASN A 1 154 ? -8.348 -9.061 2.702 1.00 77.38 154 ASN A C 1
ATOM 1250 O O . ASN A 1 154 ? -7.778 -8.086 2.225 1.00 77.38 154 ASN A O 1
ATOM 1254 N N . HIS A 1 155 ? -7.968 -10.301 2.395 1.00 70.44 155 HIS A N 1
ATOM 1255 C CA . HIS A 1 155 ? -6.833 -10.617 1.516 1.00 70.44 155 HIS A CA 1
ATOM 1256 C C . HIS A 1 155 ? -6.985 -10.141 0.048 1.00 70.44 155 HIS A C 1
ATOM 1258 O O . HIS A 1 155 ? -6.125 -10.421 -0.786 1.00 70.44 155 HIS A O 1
ATOM 1264 N N . ARG A 1 156 ? -8.124 -9.536 -0.317 1.00 65.25 156 ARG A N 1
ATOM 1265 C CA . ARG A 1 156 ? -8.398 -8.913 -1.625 1.00 65.25 156 ARG A CA 1
ATOM 1266 C C . ARG A 1 156 ? -8.542 -7.391 -1.506 1.00 65.25 156 ARG A C 1
ATOM 1268 O O . ARG A 1 156 ? -9.147 -6.784 -2.386 1.00 65.25 156 ARG A O 1
ATOM 1275 N N . ASP A 1 157 ? -8.079 -6.810 -0.401 1.00 65.94 157 ASP A N 1
ATOM 1276 C CA . ASP A 1 157 ? -8.189 -5.386 -0.073 1.00 65.94 157 ASP A CA 1
ATOM 1277 C C . ASP A 1 157 ? -9.635 -4.858 -0.034 1.00 65.94 157 ASP A C 1
ATOM 1279 O O . ASP A 1 157 ? -9.897 -3.675 -0.257 1.00 65.94 157 ASP A O 1
ATOM 1283 N N . GLN A 1 158 ? -10.607 -5.733 0.235 1.00 71.81 158 GLN A N 1
ATOM 1284 C CA . GLN A 1 158 ? -12.004 -5.336 0.399 1.00 71.81 158 GLN A CA 1
ATOM 1285 C C . GLN A 1 158 ? -12.298 -5.084 1.873 1.00 71.81 158 GLN A C 1
ATOM 1287 O O . GLN A 1 158 ? -11.977 -5.917 2.725 1.00 71.81 158 GLN A O 1
ATOM 1292 N N . GLU A 1 159 ? -12.957 -3.962 2.155 1.00 85.19 159 GLU A N 1
ATOM 1293 C CA . GLU A 1 159 ? -13.343 -3.582 3.510 1.00 85.19 159 GLU A CA 1
ATOM 1294 C C . GLU A 1 159 ? -14.282 -4.618 4.141 1.00 85.19 159 GLU A C 1
ATOM 1296 O O . GLU A 1 159 ? -15.326 -4.974 3.593 1.00 85.19 159 GLU A O 1
ATOM 1301 N N . ILE A 1 160 ? -13.884 -5.098 5.316 1.00 86.69 160 ILE A N 1
ATOM 1302 C CA . ILE A 1 160 ? -14.690 -5.947 6.192 1.00 86.69 160 ILE A CA 1
ATOM 1303 C C . ILE A 1 160 ? -15.521 -5.053 7.116 1.00 86.69 160 ILE A C 1
ATOM 1305 O O . ILE A 1 160 ? -16.720 -5.272 7.286 1.00 86.69 160 ILE A O 1
ATOM 1309 N N . VAL A 1 161 ? -14.864 -4.083 7.759 1.00 93.88 161 VAL A N 1
ATOM 1310 C CA . VAL A 1 161 ? -15.448 -3.187 8.763 1.00 93.88 161 VAL A CA 1
ATOM 1311 C C . VAL A 1 161 ? -14.507 -2.016 9.050 1.00 93.88 161 VAL A C 1
ATOM 1313 O O . VAL A 1 161 ? -13.296 -2.131 8.862 1.00 93.88 161 VAL A O 1
ATOM 1316 N N . PHE A 1 162 ? -15.052 -0.919 9.576 1.00 94.56 162 PHE A N 1
ATOM 1317 C CA . PHE A 1 162 ? -14.279 0.210 10.083 1.00 94.56 162 PHE A CA 1
ATOM 1318 C C . PHE A 1 162 ? -14.820 0.733 11.423 1.00 94.56 162 PHE A C 1
ATOM 1320 O O . PHE A 1 162 ? -16.004 0.593 11.751 1.00 94.56 162 PHE A O 1
ATOM 1327 N N . TRP A 1 163 ? -13.940 1.374 12.192 1.00 96.81 163 TRP A N 1
ATOM 1328 C CA . TRP A 1 163 ? -14.258 2.060 13.440 1.00 96.81 163 TRP A CA 1
ATOM 1329 C C . TRP A 1 163 ? -13.667 3.470 13.447 1.00 96.81 163 TRP A C 1
ATOM 1331 O O . TRP A 1 163 ? -12.442 3.621 13.444 1.00 96.81 163 TRP A O 1
ATOM 1341 N N . PRO A 1 164 ? -14.504 4.519 13.536 1.00 95.00 164 PRO A N 1
ATOM 1342 C CA . PRO A 1 164 ? -14.006 5.871 13.734 1.00 95.00 164 PRO A CA 1
ATOM 1343 C C . PRO A 1 164 ? -13.261 5.979 15.068 1.00 95.00 164 PRO A C 1
ATOM 1345 O O . PRO A 1 164 ? -13.793 5.610 16.120 1.00 95.00 164 PRO A O 1
ATOM 1348 N N . ILE A 1 165 ? -12.049 6.534 15.047 1.00 94.62 165 ILE A N 1
ATOM 1349 C CA . ILE A 1 165 ? -11.167 6.621 16.222 1.00 94.62 165 ILE A CA 1
ATOM 1350 C C . ILE A 1 165 ? -11.834 7.413 17.357 1.00 94.62 165 ILE A C 1
ATOM 1352 O O . ILE A 1 165 ? -11.746 7.047 18.526 1.00 94.62 165 ILE A O 1
ATOM 1356 N N . ASN A 1 166 ? -12.593 8.456 17.016 1.00 92.31 166 ASN A N 1
ATOM 1357 C CA . ASN A 1 166 ? -13.332 9.282 17.975 1.00 92.31 166 ASN A CA 1
ATOM 1358 C C . ASN A 1 166 ? -14.563 8.590 18.603 1.00 92.31 166 ASN A C 1
ATOM 1360 O O . ASN A 1 166 ? -15.209 9.181 19.471 1.00 92.31 166 ASN A O 1
ATOM 1364 N N . LYS A 1 167 ? -14.926 7.384 18.147 1.00 95.06 167 LYS A N 1
ATOM 1365 C CA . LYS A 1 167 ? -16.021 6.565 18.693 1.00 95.06 167 LYS A CA 1
ATOM 1366 C C . LYS A 1 167 ? -15.524 5.344 19.466 1.00 95.06 167 LYS A C 1
ATOM 1368 O O . LYS A 1 167 ? -16.347 4.588 19.990 1.00 95.06 167 LYS A O 1
ATOM 1373 N N . LEU A 1 168 ? -14.209 5.158 19.568 1.00 96.25 168 LEU A N 1
ATOM 1374 C CA . LEU A 1 168 ? -13.618 4.168 20.457 1.00 96.25 168 LEU A CA 1
ATOM 1375 C C . LEU A 1 168 ? -13.751 4.635 21.909 1.00 96.25 168 LEU A C 1
ATOM 1377 O O . LEU A 1 168 ? -13.591 5.812 22.225 1.00 96.25 168 LEU A O 1
ATOM 1381 N N . ARG A 1 169 ? -14.058 3.697 22.800 1.00 96.25 169 ARG A N 1
ATOM 1382 C CA . ARG A 1 169 ? -14.082 3.920 24.249 1.00 96.25 169 ARG A CA 1
ATOM 1383 C C . ARG A 1 169 ? -12.731 3.637 24.873 1.00 96.25 169 ARG A C 1
ATOM 1385 O O . ARG A 1 169 ? -12.309 4.363 25.768 1.00 96.25 169 ARG A O 1
ATOM 1392 N N . LYS A 1 170 ? -12.081 2.569 24.412 1.00 96.50 170 LYS A N 1
ATOM 1393 C CA . LYS A 1 170 ? -10.772 2.113 24.874 1.00 96.50 170 LYS A CA 1
ATOM 1394 C C . LYS A 1 170 ? -10.030 1.436 23.734 1.00 96.50 170 LYS A C 1
ATOM 1396 O O . LYS A 1 170 ? -10.640 0.933 22.793 1.00 96.50 170 LYS A O 1
ATOM 1401 N N . TYR A 1 171 ? -8.717 1.414 23.859 1.00 97.56 171 TYR A N 1
ATOM 1402 C CA . TYR A 1 171 ? -7.813 0.610 23.055 1.00 97.56 171 TYR A CA 1
ATOM 1403 C C . TYR A 1 171 ? -6.616 0.243 23.931 1.00 97.56 171 TYR A C 1
ATOM 1405 O O . TYR A 1 171 ? -6.322 0.945 24.903 1.00 97.56 171 TYR A O 1
ATOM 1413 N N . GLY A 1 172 ? -5.947 -0.859 23.625 1.00 96.75 172 GLY A N 1
ATOM 1414 C CA . GLY A 1 172 ? -4.818 -1.322 24.417 1.00 96.75 172 GLY A CA 1
ATOM 1415 C C . GLY A 1 172 ? -4.094 -2.476 23.756 1.00 96.75 172 GLY A C 1
ATOM 1416 O O . GLY A 1 172 ? -4.596 -3.077 22.807 1.00 96.75 172 GLY A O 1
ATOM 1417 N N . VAL A 1 173 ? -2.913 -2.763 24.282 1.00 96.75 173 VAL A N 1
ATOM 1418 C CA . VAL A 1 173 ? -2.107 -3.915 23.904 1.00 96.75 173 VAL A CA 1
ATOM 1419 C C . VAL A 1 173 ? -1.825 -4.749 25.145 1.00 96.75 173 VAL A C 1
ATOM 1421 O O . VAL A 1 173 ? -1.528 -4.210 26.212 1.00 96.75 173 VAL A O 1
ATOM 1424 N N . GLU A 1 174 ? -1.944 -6.064 25.012 1.00 94.50 174 GLU A N 1
ATOM 1425 C CA . GLU A 1 174 ? -1.501 -7.026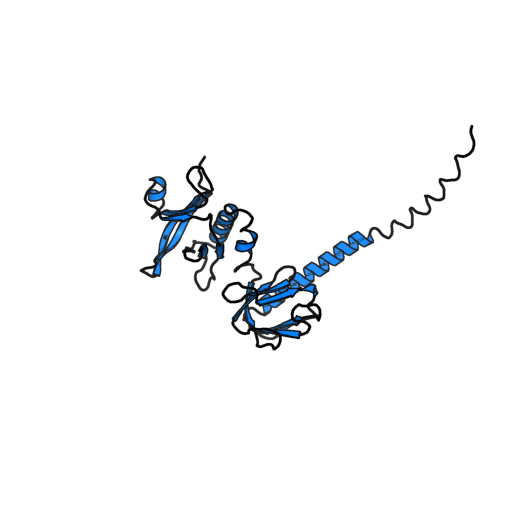 26.015 1.00 94.50 174 GLU A CA 1
ATOM 1426 C C . GLU A 1 174 ? -0.781 -8.174 25.305 1.00 94.50 174 GLU A C 1
ATOM 1428 O O . GLU A 1 174 ? -1.382 -8.907 24.519 1.00 94.50 174 GLU A O 1
ATOM 1433 N N . ARG A 1 175 ? 0.522 -8.333 25.580 1.00 89.12 175 ARG A N 1
ATOM 1434 C CA . ARG A 1 175 ? 1.405 -9.266 24.859 1.00 89.12 175 ARG A CA 1
ATOM 1435 C C . ARG A 1 175 ? 1.386 -8.952 23.355 1.00 89.12 175 ARG A C 1
ATOM 1437 O O . ARG A 1 175 ? 1.762 -7.850 22.989 1.00 89.12 175 ARG A O 1
ATOM 1444 N N . ASN A 1 176 ? 0.883 -9.869 22.529 1.00 91.62 176 ASN A N 1
ATOM 1445 C CA . ASN A 1 176 ? 0.770 -9.730 21.072 1.00 91.62 176 ASN A CA 1
ATOM 1446 C C . ASN A 1 176 ? -0.675 -9.461 20.623 1.00 91.62 176 ASN A C 1
ATOM 1448 O O . ASN A 1 176 ? -1.061 -9.763 19.494 1.00 91.62 176 ASN A O 1
ATOM 1452 N N . MET A 1 177 ? -1.523 -8.986 21.537 1.00 95.94 177 MET A N 1
ATOM 1453 C CA . MET A 1 177 ? -2.941 -8.772 21.280 1.00 95.94 177 MET A CA 1
ATOM 1454 C C . MET A 1 177 ? -3.255 -7.289 21.360 1.00 95.94 177 MET A C 1
ATOM 1456 O O . MET A 1 177 ? -3.224 -6.688 22.434 1.00 95.94 177 MET A O 1
ATOM 1460 N N . PHE A 1 178 ? -3.605 -6.703 20.224 1.00 97.88 178 PHE A N 1
ATOM 1461 C CA . PHE A 1 178 ? -4.205 -5.383 20.167 1.00 97.88 178 PHE A CA 1
ATOM 1462 C C . PHE A 1 178 ? -5.722 -5.504 20.340 1.00 97.88 178 PHE A C 1
ATOM 1464 O O . PHE A 1 178 ? -6.370 -6.362 19.743 1.00 97.88 178 PHE A O 1
ATOM 1471 N N . THR A 1 179 ? -6.309 -4.654 21.176 1.00 97.81 179 THR A N 1
ATOM 1472 C CA . THR A 1 179 ? -7.742 -4.680 21.490 1.00 97.81 179 THR A CA 1
ATOM 1473 C C . THR A 1 179 ? -8.340 -3.292 21.346 1.00 97.81 179 THR A C 1
ATOM 1475 O O . THR A 1 179 ? -7.753 -2.314 21.808 1.00 97.81 179 THR A O 1
ATOM 1478 N N . ILE A 1 180 ? -9.542 -3.208 20.773 1.00 97.94 180 ILE A N 1
ATOM 1479 C CA . ILE A 1 180 ? -10.356 -1.985 20.744 1.00 97.94 180 ILE A CA 1
ATOM 1480 C C . ILE A 1 180 ? -11.731 -2.243 21.361 1.00 97.94 180 ILE A C 1
ATOM 1482 O O . ILE A 1 180 ? -12.345 -3.285 21.140 1.00 97.94 180 ILE A O 1
ATOM 1486 N N . GLU A 1 181 ? -12.241 -1.269 22.108 1.00 97.94 181 GLU A N 1
ATOM 1487 C CA . GLU A 1 181 ? -13.614 -1.232 22.609 1.00 97.94 181 GLU A CA 1
ATOM 1488 C C . GLU A 1 181 ? -14.388 -0.166 21.824 1.00 97.94 181 GLU A C 1
ATOM 1490 O O . GLU A 1 181 ? -14.188 1.037 22.013 1.00 97.94 181 GLU A O 1
ATOM 1495 N N . ALA A 1 182 ? -15.272 -0.593 20.926 1.00 97.31 182 ALA A N 1
ATOM 1496 C CA . ALA A 1 182 ? -16.107 0.294 20.127 1.00 97.31 182 ALA A CA 1
ATOM 1497 C C . ALA A 1 182 ? -17.318 0.801 20.926 1.00 97.31 182 ALA A C 1
ATOM 1499 O O . ALA A 1 182 ? -17.929 0.069 21.708 1.00 97.31 182 ALA A O 1
ATOM 1500 N N . GLY A 1 183 ? -17.715 2.054 20.697 1.00 95.94 183 GLY A N 1
ATOM 1501 C CA . GLY A 1 183 ? -18.948 2.616 21.243 1.00 95.94 183 GLY A CA 1
ATOM 1502 C C . GLY A 1 183 ? -20.207 2.216 20.461 1.00 95.94 183 GLY A C 1
ATOM 1503 O O . GLY A 1 183 ? -20.153 1.751 19.328 1.00 95.94 183 GLY A O 1
ATOM 1504 N N . ARG A 1 184 ? -21.387 2.490 21.040 1.00 94.75 184 ARG A N 1
ATOM 1505 C CA . ARG A 1 184 ? -22.710 2.184 20.439 1.00 94.75 184 ARG A CA 1
ATOM 1506 C C . ARG A 1 184 ? -22.964 2.823 19.076 1.00 94.75 184 ARG A C 1
ATOM 1508 O O . ARG A 1 184 ? -23.827 2.356 18.350 1.00 94.75 184 ARG A O 1
ATOM 1515 N N . SER A 1 185 ? -22.258 3.910 18.775 1.00 92.31 185 SER A N 1
ATOM 1516 C CA . SER A 1 185 ? -22.413 4.655 17.520 1.00 92.31 185 SER A CA 1
ATOM 1517 C C . SER A 1 185 ? -21.556 4.117 16.373 1.00 92.31 185 SER A C 1
ATOM 1519 O O . SER A 1 185 ? -21.666 4.623 15.262 1.00 92.31 185 SER A O 1
ATOM 1521 N N . CYS A 1 186 ? -20.710 3.112 16.620 1.00 93.62 186 CYS A N 1
ATOM 1522 C CA . CYS A 1 186 ? -19.996 2.409 15.558 1.00 93.62 186 CYS A CA 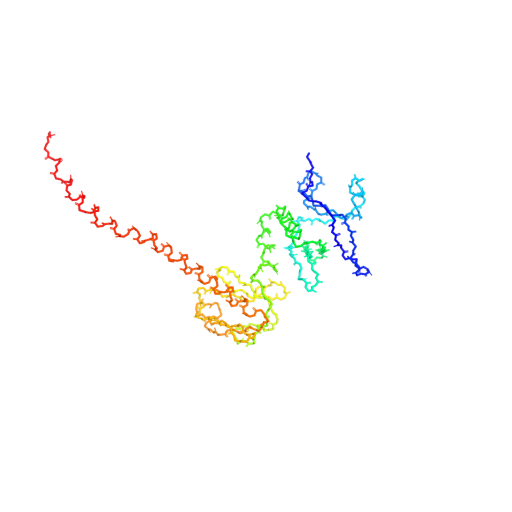1
ATOM 1523 C C . CYS A 1 186 ? -20.953 1.502 14.771 1.00 93.62 186 CYS A C 1
ATOM 1525 O O . CYS A 1 186 ? -21.945 1.028 15.321 1.00 93.62 186 CYS A O 1
ATOM 1527 N N . VAL A 1 187 ? -20.619 1.195 13.513 1.00 89.56 187 VAL A N 1
ATOM 1528 C CA . VAL A 1 187 ? -21.416 0.307 12.638 1.00 89.56 187 VAL A CA 1
ATOM 1529 C C . VAL A 1 187 ? -21.597 -1.084 13.254 1.00 89.56 187 VAL A C 1
ATOM 1531 O O . VAL A 1 187 ? -22.665 -1.680 13.168 1.00 89.56 187 VAL A O 1
ATOM 1534 N N . THR A 1 188 ? -20.585 -1.574 13.969 1.00 92.75 188 THR A N 1
ATOM 1535 C CA . THR A 1 188 ? -20.650 -2.839 14.718 1.00 92.75 188 THR A CA 1
ATOM 1536 C C . THR A 1 188 ? -21.500 -2.773 15.990 1.00 92.75 188 THR A C 1
ATOM 1538 O O . THR A 1 188 ? -21.697 -3.785 16.666 1.00 92.75 188 THR A O 1
ATOM 1541 N N . GLY A 1 189 ? -21.930 -1.577 16.392 1.00 92.94 189 GLY A N 1
ATOM 1542 C CA . GLY A 1 189 ? -22.393 -1.281 17.739 1.00 92.94 189 GLY A CA 1
ATOM 1543 C C . GLY A 1 189 ? -21.294 -1.448 18.794 1.00 92.94 189 GLY A C 1
ATOM 1544 O O . GLY A 1 189 ? -20.117 -1.647 18.491 1.00 92.94 189 GLY A O 1
ATOM 1545 N N . GLU A 1 190 ? -21.710 -1.385 20.058 1.00 94.81 190 GLU A N 1
ATOM 1546 C CA . GLU A 1 190 ? -20.828 -1.521 21.222 1.00 94.81 190 GLU A CA 1
ATOM 1547 C C . GLU A 1 190 ? -20.224 -2.928 21.317 1.00 94.81 190 GLU A C 1
ATOM 1549 O O . GLU A 1 190 ? -20.958 -3.912 21.227 1.00 94.81 190 GLU A O 1
ATOM 1554 N N . GLY A 1 191 ? -18.912 -3.046 21.508 1.00 95.81 191 GLY A N 1
ATOM 1555 C CA . GLY A 1 191 ? -18.252 -4.348 21.623 1.00 95.81 191 GLY A CA 1
ATOM 1556 C C . GLY A 1 191 ? -16.732 -4.260 21.680 1.00 95.81 191 GLY A C 1
ATOM 1557 O O . GLY A 1 191 ? -16.157 -3.221 21.357 1.00 95.81 191 GLY A O 1
ATOM 1558 N N . THR A 1 192 ? -16.102 -5.363 22.080 1.00 97.44 192 THR A N 1
ATOM 1559 C CA . THR A 1 192 ? -14.646 -5.490 22.184 1.00 97.44 192 THR A CA 1
ATOM 1560 C C . THR A 1 192 ? -14.130 -6.392 21.072 1.00 97.44 192 THR A C 1
ATOM 1562 O O . THR A 1 192 ? -14.568 -7.534 20.944 1.00 97.44 192 THR A O 1
ATOM 1565 N N . PHE A 1 193 ? -13.191 -5.879 20.283 1.00 97.75 193 PHE A N 1
ATOM 1566 C CA . PHE A 1 193 ? -12.582 -6.581 19.157 1.00 97.75 193 PHE A CA 1
ATOM 1567 C C . PHE A 1 193 ? -11.101 -6.788 19.429 1.00 97.75 193 PHE A C 1
ATOM 1569 O O . PHE A 1 193 ? -10.429 -5.884 19.928 1.00 97.75 193 PHE A O 1
ATOM 1576 N N . VAL A 1 194 ? -10.624 -7.988 19.117 1.00 97.44 194 VAL A N 1
ATOM 1577 C CA . VAL A 1 194 ? -9.306 -8.478 19.511 1.00 97.44 194 VAL A CA 1
ATOM 1578 C C . VAL A 1 194 ? -8.553 -8.951 18.276 1.00 97.44 194 VAL A C 1
ATOM 1580 O O . VAL A 1 194 ? -9.078 -9.728 17.471 1.00 97.44 194 VAL A O 1
ATOM 1583 N N . PHE A 1 195 ? -7.317 -8.486 18.163 1.00 97.44 195 PHE A N 1
ATOM 1584 C CA . PHE A 1 195 ? -6.437 -8.670 17.021 1.00 97.44 195 PHE A CA 1
ATOM 1585 C C . PHE A 1 195 ? -5.102 -9.214 17.506 1.00 97.44 195 PHE A C 1
ATOM 1587 O O . PHE A 1 195 ? -4.446 -8.581 18.328 1.00 97.44 195 PHE A O 1
ATOM 1594 N N . GLU A 1 196 ? -4.690 -10.367 17.000 1.00 94.69 196 GLU A N 1
ATOM 1595 C CA . GLU A 1 196 ? -3.360 -10.912 17.267 1.00 94.69 196 GLU A CA 1
ATOM 1596 C C . GLU A 1 196 ? -2.380 -10.433 16.191 1.00 94.69 196 GLU A C 1
ATOM 1598 O O . GLU A 1 196 ? -2.688 -10.477 14.999 1.00 94.69 196 GLU A O 1
ATOM 1603 N N . SER A 1 197 ? -1.224 -9.913 16.601 1.00 91.56 197 SER A N 1
ATOM 1604 C CA . SER A 1 197 ? -0.176 -9.435 15.697 1.00 91.56 197 SER A CA 1
ATOM 1605 C C . SER A 1 197 ? 1.153 -9.298 16.434 1.00 91.56 197 SER A C 1
ATOM 1607 O O . SER A 1 197 ? 1.185 -8.847 17.576 1.00 91.56 197 SER A O 1
ATOM 1609 N N . GLU A 1 198 ? 2.261 -9.606 15.759 1.00 84.81 198 GLU A N 1
ATOM 1610 C CA . GLU A 1 198 ? 3.609 -9.301 16.266 1.00 84.81 198 GLU A CA 1
ATOM 1611 C C . GLU A 1 198 ? 3.880 -7.788 16.326 1.00 84.81 198 GLU A C 1
ATOM 1613 O O . GLU A 1 198 ? 4.735 -7.345 17.084 1.00 84.81 198 GLU A O 1
ATOM 1618 N N . ALA A 1 199 ? 3.129 -6.988 15.565 1.00 87.44 199 ALA A N 1
ATOM 1619 C CA . ALA A 1 199 ? 3.250 -5.532 15.520 1.00 87.44 199 ALA A CA 1
ATOM 1620 C C . ALA A 1 199 ? 2.279 -4.820 16.484 1.00 87.44 199 ALA A C 1
ATOM 1622 O O . ALA A 1 199 ? 1.968 -3.644 16.297 1.00 87.44 199 ALA A O 1
ATOM 1623 N N . SER A 1 200 ? 1.740 -5.504 17.500 1.00 91.56 200 SER A N 1
ATOM 1624 C CA . SER A 1 200 ? 0.695 -4.947 18.373 1.00 91.56 200 SER A CA 1
ATOM 1625 C C . SER A 1 200 ? 1.111 -3.670 19.113 1.00 91.56 200 SER A C 1
ATOM 1627 O O . SER A 1 200 ? 0.280 -2.778 19.304 1.00 91.56 200 SER A O 1
ATOM 1629 N N . ASP A 1 201 ? 2.387 -3.546 19.486 1.00 87.38 201 ASP A N 1
ATOM 1630 C CA . ASP A 1 201 ? 2.940 -2.333 20.103 1.00 87.38 201 ASP A CA 1
ATOM 1631 C C . ASP A 1 201 ? 3.020 -1.156 19.119 1.00 87.38 201 ASP A C 1
ATOM 1633 O O . ASP A 1 201 ? 2.728 -0.010 19.485 1.00 87.38 201 ASP A O 1
ATOM 1637 N N . ASP A 1 202 ? 3.353 -1.428 17.856 1.00 85.12 202 ASP A N 1
ATOM 1638 C CA . ASP A 1 202 ? 3.408 -0.420 16.794 1.00 85.12 202 ASP A CA 1
ATOM 1639 C C . ASP A 1 202 ? 2.000 0.064 16.431 1.00 85.12 202 ASP A C 1
ATOM 1641 O O . ASP A 1 202 ? 1.753 1.272 16.352 1.00 85.12 202 ASP A O 1
ATOM 1645 N N . ILE A 1 203 ? 1.045 -0.868 16.322 1.00 93.44 203 ILE A N 1
ATOM 1646 C CA . ILE A 1 203 ? -0.384 -0.581 16.136 1.00 93.44 203 ILE A CA 1
ATOM 1647 C C . ILE A 1 203 ? -0.880 0.333 17.263 1.00 93.44 203 ILE A C 1
ATOM 1649 O O . ILE A 1 203 ? -1.463 1.393 17.009 1.00 93.44 203 ILE A O 1
ATOM 1653 N N . TYR A 1 204 ? -0.617 -0.040 18.520 1.00 94.38 204 TYR A N 1
ATOM 1654 C CA . TYR A 1 204 ? -0.994 0.763 19.682 1.00 94.38 204 TYR A CA 1
ATOM 1655 C C . TYR A 1 204 ? -0.375 2.163 19.626 1.00 94.38 204 TYR A C 1
ATOM 1657 O O . TYR A 1 204 ? -1.075 3.165 19.810 1.00 94.38 204 TYR A O 1
ATOM 1665 N N . SER A 1 205 ? 0.926 2.243 19.342 1.00 88.50 205 SER A N 1
ATOM 1666 C CA . SER A 1 205 ? 1.661 3.504 19.248 1.00 88.50 205 SER A CA 1
ATOM 1667 C C . SER A 1 205 ? 1.071 4.414 18.176 1.00 88.50 205 SER A C 1
ATOM 1669 O O . SER A 1 205 ? 0.868 5.607 18.430 1.00 88.50 205 SER A O 1
ATOM 1671 N N . ARG A 1 206 ? 0.706 3.861 17.013 1.00 89.75 206 ARG A N 1
ATOM 1672 C CA . ARG A 1 206 ? 0.072 4.623 15.937 1.00 89.75 206 ARG A CA 1
ATOM 1673 C C . ARG A 1 206 ? -1.289 5.172 16.353 1.00 89.75 206 ARG A C 1
ATOM 1675 O O . ARG A 1 206 ? -1.499 6.383 16.266 1.00 89.75 206 ARG A O 1
ATOM 1682 N N . VAL A 1 207 ? -2.189 4.325 16.854 1.00 93.06 207 VAL A N 1
ATOM 1683 C CA . VAL A 1 207 ? -3.530 4.756 17.299 1.00 93.06 207 VAL A CA 1
ATOM 1684 C C . VAL A 1 207 ? -3.425 5.833 18.380 1.00 93.06 207 VAL A C 1
ATOM 1686 O O . VAL A 1 207 ? -4.108 6.858 18.322 1.00 93.06 207 VAL A O 1
ATOM 1689 N N . ASN A 1 208 ? -2.514 5.649 19.336 1.00 91.31 208 ASN A N 1
ATOM 1690 C CA . ASN A 1 208 ? -2.263 6.608 20.405 1.00 91.31 208 ASN A CA 1
ATOM 1691 C C . ASN A 1 208 ? -1.792 7.970 19.874 1.00 91.31 208 ASN A C 1
ATOM 1693 O O . ASN A 1 208 ? -2.248 9.012 20.348 1.00 91.31 208 ASN A O 1
ATOM 1697 N N . ASN A 1 209 ? -0.897 7.976 18.885 1.00 85.00 209 ASN A N 1
ATOM 1698 C CA . ASN A 1 209 ? -0.406 9.205 18.268 1.00 85.00 209 ASN A CA 1
ATOM 1699 C C . ASN A 1 209 ? -1.517 9.942 17.515 1.00 85.00 209 ASN A C 1
ATOM 1701 O O . ASN A 1 209 ? -1.657 11.152 17.689 1.00 85.00 209 ASN A O 1
ATOM 1705 N N . VAL A 1 210 ? -2.360 9.229 16.760 1.00 86.75 210 VAL A N 1
ATOM 1706 C CA . VAL A 1 210 ? -3.514 9.831 16.070 1.00 86.75 210 VAL A CA 1
ATOM 1707 C C . VAL A 1 210 ? -4.470 10.482 17.071 1.00 86.75 210 VAL A C 1
ATOM 1709 O O . VAL A 1 210 ? -4.843 11.645 16.912 1.00 86.75 210 VAL A O 1
ATOM 1712 N N . ILE A 1 211 ? -4.818 9.781 18.153 1.00 89.56 211 ILE A N 1
ATOM 1713 C CA . ILE A 1 211 ? -5.719 10.306 19.192 1.00 89.56 211 ILE A CA 1
ATOM 1714 C C . ILE A 1 211 ? -5.133 11.550 19.866 1.00 89.56 211 ILE A C 1
ATOM 1716 O O . ILE A 1 211 ? -5.843 12.543 20.058 1.00 89.56 211 ILE A O 1
ATOM 1720 N N . LYS A 1 212 ? -3.837 11.535 20.197 1.00 85.31 212 LYS A N 1
ATOM 1721 C CA . LYS A 1 212 ? -3.147 12.700 20.770 1.00 85.31 212 LYS A CA 1
ATOM 1722 C C . LYS A 1 212 ? -3.163 13.890 19.814 1.00 85.31 212 LYS A C 1
ATOM 1724 O O . LYS A 1 212 ? -3.502 14.993 20.240 1.00 85.31 212 LYS A O 1
ATOM 1729 N N . SER A 1 213 ? -2.864 13.671 18.537 1.00 80.88 213 SER A N 1
ATOM 1730 C CA . SER A 1 213 ? -2.891 14.716 17.508 1.00 80.88 213 SER A CA 1
ATOM 1731 C C . SER A 1 213 ? -4.289 15.316 17.340 1.00 80.88 213 SER A C 1
ATOM 1733 O O . SER A 1 213 ? -4.434 16.538 17.343 1.00 80.88 213 SER A O 1
ATOM 1735 N N . GLN A 1 214 ? -5.339 14.488 17.307 1.00 82.69 214 GLN A N 1
ATOM 1736 C CA . GLN A 1 214 ? -6.726 14.968 17.263 1.00 82.69 214 GLN A CA 1
ATOM 1737 C C . GLN A 1 214 ? -7.103 15.790 18.505 1.00 82.69 214 GLN A C 1
ATOM 1739 O O . GLN A 1 214 ? -7.806 16.796 18.399 1.00 82.69 214 GLN A O 1
ATOM 1744 N N . ALA A 1 215 ? -6.656 15.376 19.693 1.00 82.44 215 ALA A N 1
ATOM 1745 C CA . ALA A 1 215 ? -6.917 16.106 20.930 1.00 82.44 215 ALA A CA 1
ATOM 1746 C C . ALA A 1 215 ? -6.209 17.472 20.953 1.00 82.44 215 ALA A C 1
ATOM 1748 O O . ALA A 1 215 ? -6.793 18.456 21.411 1.00 82.44 215 ALA A O 1
ATOM 1749 N N . LEU A 1 216 ? -4.977 17.547 20.440 1.00 77.12 216 LEU A N 1
ATOM 1750 C CA . LEU A 1 216 ? -4.229 18.799 20.298 1.00 77.12 216 LEU A CA 1
ATOM 1751 C C . LEU A 1 216 ? -4.893 19.747 19.292 1.00 77.12 216 LEU A C 1
ATOM 1753 O O . LEU A 1 216 ? -5.079 20.921 19.605 1.00 77.12 216 LEU A O 1
ATOM 1757 N N . ALA A 1 217 ? -5.319 19.239 18.133 1.00 73.50 217 ALA A N 1
ATOM 1758 C CA . ALA A 1 217 ? -6.028 20.030 17.127 1.00 73.50 217 ALA A CA 1
ATOM 1759 C C . ALA A 1 217 ? -7.320 20.644 17.694 1.00 73.50 217 ALA A C 1
ATOM 1761 O O . ALA A 1 217 ? -7.514 21.856 17.617 1.00 73.50 217 ALA A O 1
ATOM 1762 N N . LYS A 1 218 ? -8.142 19.841 18.386 1.00 76.19 218 LYS A N 1
ATOM 1763 C CA . LYS A 1 218 ? -9.369 20.321 19.046 1.00 76.19 218 LYS A CA 1
ATOM 1764 C C . LYS A 1 218 ? -9.099 21.372 20.123 1.00 76.19 218 LYS A C 1
ATOM 1766 O O . LYS A 1 218 ? -9.884 22.300 20.276 1.00 76.19 218 LYS A O 1
ATOM 1771 N N . ARG A 1 219 ? -8.003 21.253 20.883 1.00 70.56 219 ARG A N 1
ATOM 1772 C CA . ARG A 1 219 ? -7.619 22.279 21.870 1.00 70.56 219 ARG A CA 1
ATOM 1773 C C . ARG A 1 219 ? -7.251 23.599 21.197 1.00 70.56 219 ARG A C 1
ATOM 1775 O O . ARG A 1 219 ? -7.712 24.636 21.656 1.00 70.56 219 ARG A O 1
ATOM 1782 N N . ASN A 1 220 ? -6.489 23.558 20.106 1.00 60.75 220 ASN A N 1
ATOM 1783 C CA . ASN A 1 220 ? -6.079 24.759 19.373 1.00 60.75 220 ASN A CA 1
ATOM 1784 C C . ASN A 1 220 ? -7.268 25.464 18.695 1.00 60.75 220 ASN A C 1
ATOM 1786 O O . ASN A 1 220 ? -7.339 26.693 18.704 1.00 60.75 220 ASN A O 1
ATOM 1790 N N . GLU A 1 221 ? -8.237 24.704 18.178 1.00 57.06 221 GLU A N 1
ATOM 1791 C CA . GLU A 1 221 ? -9.510 25.244 17.678 1.00 57.06 221 GLU A CA 1
ATOM 1792 C C . GLU A 1 221 ? -10.312 25.937 18.790 1.00 57.06 221 GLU A C 1
ATOM 1794 O O . GLU A 1 221 ? -10.854 27.026 18.589 1.00 57.06 221 GLU A O 1
ATOM 1799 N N . VAL A 1 222 ? -10.336 25.359 19.997 1.00 55.34 222 VAL A N 1
ATOM 1800 C CA . VAL A 1 222 ? -10.969 25.986 21.166 1.00 55.34 222 VAL A CA 1
ATOM 1801 C C . VAL A 1 222 ? -10.213 27.247 21.596 1.00 55.34 222 VAL A C 1
ATOM 1803 O O . VAL A 1 222 ? -10.859 28.241 21.899 1.00 55.34 222 VAL A O 1
ATOM 1806 N N . SER A 1 223 ? -8.879 27.280 21.569 1.00 46.69 223 SER A N 1
ATOM 1807 C CA . SER A 1 223 ? -8.094 28.477 21.918 1.00 46.69 223 SER A CA 1
ATOM 1808 C C . SER A 1 223 ? -8.345 29.660 20.971 1.00 46.69 223 SER A C 1
ATOM 1810 O O . SER A 1 223 ? -8.496 30.791 21.436 1.00 46.69 223 SER A O 1
ATOM 1812 N N . LEU A 1 224 ? -8.482 29.411 19.664 1.00 46.09 224 LEU A N 1
ATOM 1813 C CA . LEU A 1 224 ? -8.891 30.435 18.690 1.00 46.09 224 LEU A CA 1
ATOM 1814 C C . LEU A 1 224 ? -10.361 30.856 18.878 1.00 46.09 224 LEU A C 1
ATOM 1816 O O . LEU A 1 224 ? -10.697 32.026 18.707 1.00 46.09 224 LEU A O 1
ATOM 1820 N N . GLY A 1 225 ? -11.230 29.937 19.309 1.00 43.09 225 GLY A N 1
ATOM 1821 C CA . GLY A 1 225 ? -12.621 30.228 19.676 1.00 43.09 225 GLY A CA 1
ATOM 1822 C C . GLY A 1 225 ? -12.817 30.898 21.048 1.00 43.09 225 GLY A C 1
ATOM 1823 O O . GLY A 1 225 ? -13.899 31.424 21.319 1.00 43.09 225 GLY A O 1
ATOM 1824 N N . VAL A 1 226 ? -11.802 30.889 21.921 1.00 47.00 226 VAL A N 1
ATOM 1825 C CA . VAL A 1 226 ? -11.823 31.517 23.258 1.00 47.00 226 VAL A CA 1
ATOM 1826 C C . VAL A 1 226 ? -11.239 32.933 23.224 1.00 47.00 226 VAL A C 1
ATOM 1828 O O . VAL A 1 226 ? -11.729 33.793 23.953 1.00 47.00 226 VAL A O 1
ATOM 1831 N N . CYS A 1 227 ? -10.317 33.244 22.303 1.00 41.09 227 CYS A N 1
ATOM 1832 C CA . CYS A 1 227 ? -9.849 34.624 22.093 1.00 41.09 227 CYS A CA 1
ATOM 1833 C C . CYS A 1 227 ? -10.972 35.584 21.625 1.00 41.09 227 CYS A C 1
ATOM 1835 O O . CYS A 1 227 ? -10.857 36.796 21.776 1.00 41.09 227 CYS A O 1
ATOM 1837 N N . ASN A 1 228 ? -12.109 35.053 21.157 1.00 44.16 228 ASN A N 1
ATOM 1838 C CA . ASN A 1 228 ? -13.264 35.838 20.711 1.00 44.16 228 ASN A CA 1
ATOM 1839 C C . ASN A 1 228 ? -14.384 36.018 21.757 1.00 44.16 228 ASN A C 1
ATOM 1841 O O . ASN A 1 22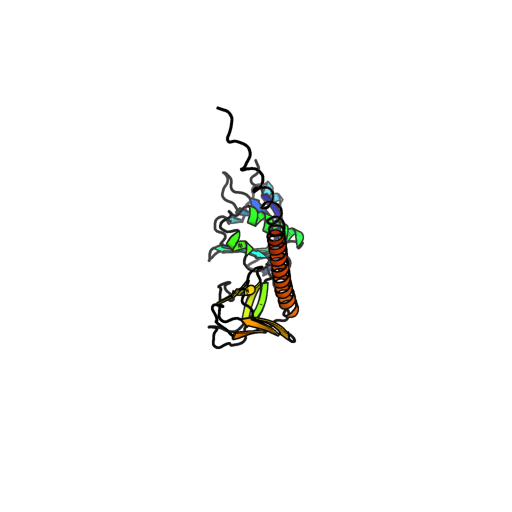8 ? -15.451 36.520 21.409 1.00 44.16 228 ASN A O 1
ATOM 1845 N N . ARG A 1 229 ? -14.192 35.619 23.027 1.00 43.91 229 ARG A N 1
ATOM 1846 C CA . ARG A 1 229 ? -15.218 35.816 24.078 1.00 43.91 229 ARG A CA 1
ATOM 1847 C C . ARG A 1 229 ? -14.868 36.818 25.175 1.00 43.91 229 ARG A C 1
ATOM 1849 O O . ARG A 1 229 ? -15.795 37.333 25.790 1.00 43.91 229 ARG A O 1
ATOM 1856 N N . GLU A 1 230 ? -13.602 37.186 25.362 1.00 41.97 230 GLU A N 1
ATOM 1857 C CA . GLU A 1 230 ? -13.238 38.242 26.328 1.00 41.97 230 GLU A CA 1
ATOM 1858 C C . GLU A 1 230 ? -13.143 39.653 25.720 1.00 41.97 230 GLU A C 1
ATOM 1860 O O . GLU A 1 230 ? -13.127 40.634 26.457 1.00 41.97 230 GLU A O 1
ATOM 1865 N N . PHE A 1 231 ? -13.220 39.802 24.392 1.00 43.09 231 PHE A N 1
ATOM 1866 C CA . PHE A 1 231 ? -13.322 41.123 23.747 1.00 43.09 231 PHE A CA 1
ATOM 1867 C C . PHE A 1 231 ? -14.762 41.651 23.587 1.00 43.09 231 PHE A C 1
ATOM 1869 O O . PHE A 1 231 ? -14.953 42.822 23.258 1.00 43.09 231 PHE A O 1
ATOM 1876 N N . CYS A 1 232 ? -15.793 40.849 23.880 1.00 41.44 232 CYS A N 1
ATOM 1877 C CA . CYS A 1 232 ? -17.190 41.289 23.747 1.00 41.44 232 CYS A CA 1
ATOM 1878 C C . CYS A 1 232 ? -17.705 42.170 24.900 1.00 41.44 232 CYS A C 1
ATOM 1880 O O . CYS A 1 232 ? -18.731 42.820 24.728 1.00 41.44 232 CYS A O 1
ATOM 1882 N N . HIS A 1 233 ? -17.020 42.255 26.047 1.00 40.16 233 HIS A N 1
ATOM 1883 C CA . HIS A 1 233 ? -17.501 43.067 27.178 1.00 40.16 233 HIS A CA 1
ATOM 1884 C C . HIS A 1 233 ? -16.966 44.507 27.223 1.00 40.16 233 HIS A C 1
ATOM 1886 O O . HIS A 1 233 ? -17.505 45.320 27.968 1.00 40.16 233 HIS A O 1
ATOM 1892 N N . VAL A 1 234 ? -15.971 44.864 26.402 1.00 46.09 234 VAL A N 1
ATOM 1893 C CA . VAL A 1 234 ? -15.448 46.246 26.359 1.00 46.09 234 VAL A CA 1
ATOM 1894 C C . VAL A 1 234 ? -16.056 47.056 25.204 1.00 46.09 234 VAL A C 1
ATOM 1896 O O . VAL A 1 234 ? -16.225 48.267 25.331 1.00 46.09 234 VAL A O 1
ATOM 1899 N N . LEU A 1 235 ? -16.501 46.410 24.117 1.00 40.88 235 LEU A N 1
ATOM 1900 C CA . LEU A 1 235 ? -17.145 47.120 23.001 1.00 40.88 235 LEU A CA 1
ATOM 1901 C C . LEU A 1 235 ? -18.622 47.481 23.235 1.00 40.88 235 LEU A C 1
ATOM 1903 O O . LEU A 1 235 ? -19.128 48.377 22.565 1.00 40.88 235 LEU A O 1
ATOM 1907 N N . HIS A 1 236 ? -19.314 46.849 24.190 1.00 39.53 236 HIS A N 1
ATOM 1908 C CA . HIS A 1 236 ? -20.728 47.156 24.449 1.00 39.53 236 HIS A CA 1
ATOM 1909 C C . HIS A 1 236 ? -20.945 48.341 25.409 1.00 39.53 236 HIS A C 1
ATOM 1911 O O . HIS A 1 236 ? -22.054 48.850 25.505 1.00 39.53 236 HIS A O 1
ATOM 1917 N N . ILE A 1 237 ? -19.894 48.834 26.081 1.00 43.88 237 ILE A N 1
ATOM 1918 C CA . ILE A 1 237 ? -19.972 50.067 26.889 1.00 43.88 237 ILE A CA 1
ATOM 1919 C C . ILE A 1 237 ? -19.650 51.309 26.039 1.00 43.88 237 ILE A C 1
ATOM 1921 O O . ILE A 1 237 ? -20.199 52.380 26.286 1.00 43.88 237 ILE A O 1
ATOM 1925 N N . LEU A 1 238 ? -18.840 51.177 24.981 1.00 41.78 238 LEU A N 1
ATOM 1926 C CA . LEU A 1 238 ? -18.501 52.301 24.096 1.00 41.78 238 LEU A CA 1
ATOM 1927 C C . LEU A 1 238 ? -19.576 52.640 23.051 1.00 41.78 238 LEU A C 1
ATOM 1929 O O . LEU A 1 238 ? -19.551 53.744 22.516 1.00 41.78 238 LEU A O 1
ATOM 1933 N N . LEU A 1 239 ? -20.543 51.753 22.794 1.00 42.84 239 LEU A N 1
ATOM 1934 C CA . LEU A 1 239 ? -21.646 52.024 21.859 1.00 42.84 239 LEU A CA 1
ATOM 1935 C C . LEU A 1 239 ? -22.903 52.620 22.518 1.00 42.84 239 LEU A C 1
ATOM 1937 O O . LEU A 1 239 ? -23.766 53.112 21.806 1.00 42.84 239 LEU A O 1
ATOM 1941 N N . CYS A 1 240 ? -22.992 52.686 23.853 1.00 42.75 240 CYS A N 1
ATOM 1942 C CA . CYS A 1 240 ? -24.094 53.386 24.536 1.00 42.75 240 CYS A CA 1
ATOM 1943 C C . CYS A 1 240 ? -23.809 54.867 24.850 1.00 42.75 240 CYS A C 1
ATOM 1945 O O . CYS A 1 240 ? -24.666 55.530 25.426 1.00 42.75 240 CYS A O 1
ATOM 1947 N N . PHE A 1 241 ? -22.640 55.407 24.481 1.00 44.41 241 PHE A N 1
ATOM 1948 C CA . PHE A 1 241 ? -22.289 56.818 24.729 1.00 44.41 241 PHE A CA 1
ATOM 1949 C C . PHE A 1 241 ? -22.246 57.702 23.472 1.00 44.41 241 PHE A C 1
ATOM 1951 O O . PHE A 1 241 ? -21.947 58.889 23.586 1.00 44.41 241 PHE A O 1
ATOM 1958 N N . VAL A 1 242 ? -22.562 57.165 22.287 1.00 46.69 242 VAL A N 1
ATOM 1959 C CA . VAL A 1 242 ? -22.496 57.926 21.022 1.00 46.69 242 VAL A CA 1
ATOM 1960 C C . VAL A 1 242 ? -23.881 58.300 20.465 1.00 46.69 242 VAL A C 1
ATOM 1962 O O . VAL A 1 242 ? -23.974 59.205 19.644 1.00 46.69 242 VAL A O 1
ATOM 1965 N N . ASP A 1 243 ? -24.976 57.748 20.997 1.00 43.81 243 ASP A N 1
ATOM 1966 C CA . ASP A 1 243 ? -26.345 58.049 20.534 1.00 43.81 243 ASP A CA 1
ATOM 1967 C C . ASP A 1 243 ? -27.076 59.114 21.375 1.00 43.81 243 ASP A C 1
ATOM 1969 O O . ASP A 1 243 ? -28.281 59.024 21.604 1.00 43.81 243 ASP A O 1
ATOM 1973 N N . HIS A 1 244 ? -26.374 60.153 21.848 1.00 45.12 244 HIS A N 1
ATOM 1974 C CA . HIS A 1 244 ? -27.053 61.292 22.490 1.00 45.12 244 HIS A CA 1
ATOM 1975 C C . HIS A 1 244 ? -26.542 62.693 22.132 1.00 45.12 244 HIS A C 1
ATOM 1977 O O . HIS A 1 244 ? -26.947 63.665 22.769 1.00 45.12 244 HIS A O 1
ATOM 1983 N N . ILE A 1 245 ? -25.726 62.844 21.085 1.00 48.47 245 ILE A N 1
ATOM 1984 C CA . ILE A 1 245 ? -25.336 64.168 20.574 1.00 48.47 245 ILE A CA 1
ATOM 1985 C C . ILE A 1 245 ? -25.395 64.161 19.047 1.00 48.47 245 ILE A C 1
ATOM 1987 O O . ILE A 1 245 ? -24.366 64.082 18.394 1.00 48.47 245 ILE A O 1
ATOM 1991 N N . LEU A 1 246 ? -26.607 64.214 18.486 1.00 39.59 246 LEU A N 1
ATOM 1992 C CA . LEU A 1 246 ? -26.901 64.815 17.171 1.00 39.59 246 LEU A CA 1
ATOM 1993 C C . LEU A 1 246 ? -28.420 64.830 16.919 1.00 39.59 246 LEU A C 1
ATOM 1995 O O . LEU A 1 246 ? -28.933 64.297 15.944 1.00 39.59 246 LEU A O 1
ATOM 1999 N N . VAL A 1 247 ? -29.152 65.489 17.818 1.00 42.34 247 VAL A N 1
ATOM 2000 C CA . VAL A 1 247 ? -30.420 66.150 17.486 1.00 42.34 247 VAL A CA 1
ATOM 2001 C C . VAL A 1 247 ? -30.331 67.534 18.111 1.00 42.34 247 VAL A C 1
ATOM 2003 O O . VAL A 1 247 ? -30.478 67.650 19.318 1.00 42.34 247 VAL A O 1
ATOM 2006 N N . VAL A 1 248 ? -29.951 68.523 17.301 1.00 37.25 248 VAL A N 1
ATOM 2007 C CA . VAL A 1 248 ? -30.251 69.972 17.338 1.00 37.25 248 VAL A CA 1
ATOM 2008 C C . VAL A 1 248 ? -29.146 70.638 16.512 1.00 37.25 248 VAL A C 1
ATOM 2010 O O . VAL A 1 248 ? -28.062 70.868 17.025 1.00 37.25 248 VAL A O 1
ATOM 2013 N N . VAL A 1 249 ? -29.399 70.849 15.221 1.00 36.97 249 VAL A N 1
ATOM 2014 C CA . VAL A 1 249 ? -29.237 72.106 14.460 1.00 36.97 249 VAL A CA 1
ATOM 2015 C C . VAL A 1 249 ? -29.699 71.764 13.041 1.00 36.97 249 VAL A C 1
ATOM 2017 O O . VAL A 1 249 ? -28.940 71.177 12.276 1.00 36.97 249 VAL A O 1
ATOM 2020 N N . TRP A 1 250 ? -30.985 72.001 12.787 1.00 38.25 250 TRP A N 1
ATOM 2021 C CA . TRP A 1 250 ? -31.626 72.693 11.656 1.00 38.25 250 TRP A CA 1
ATOM 2022 C C . TRP A 1 250 ? -33.124 72.395 11.733 1.00 38.25 250 TRP A C 1
ATOM 2024 O O . TRP A 1 250 ? -33.486 71.199 11.790 1.00 38.25 250 TRP A O 1
#